Protein AF-A0A163YBY9-F1 (afdb_monomer)

Solvent-accessible surface area (backbone atoms only — not comparable to full-atom values): 14626 Å² total; per-residue (Å²): 132,82,76,79,76,78,78,70,67,79,45,72,19,65,46,87,96,37,45,31,25,31,35,65,39,58,81,32,93,40,42,31,38,38,41,61,44,93,82,64,31,69,89,53,42,66,77,41,69,68,53,33,52,51,52,52,57,53,19,70,60,12,25,26,35,38,45,23,52,75,57,22,68,79,11,35,73,64,98,48,76,84,70,59,52,52,75,48,48,41,47,46,51,51,26,43,28,60,69,69,72,48,93,69,65,50,77,50,49,52,73,80,30,33,57,30,58,49,49,48,54,46,51,52,52,46,52,50,37,36,52,75,50,65,34,42,78,36,89,58,88,77,94,61,88,45,69,48,59,98,40,69,66,40,48,52,51,32,49,53,50,40,44,58,58,42,44,83,75,76,49,68,48,53,35,34,43,56,68,64,72,68,49,75,44,80,62,47,97,95,38,84,27,45,77,46,49,68,33,61,56,49,16,54,49,41,19,72,70,29,51,80,56,30,45,20,28,34,51,62,40,59,59,74,45,63,92,53,94,77,47,70,44,83,68,52,75,40,79,45,92,95,49,90,68,77,44,44,32,30,33,58,56,78,84,74,76,131

Radius of gyration: 22.56 Å; Cα contacts (8 Å, |Δi|>4): 464; chains: 1; bounding box: 54×44×63 Å

Mean predicted aligned error: 12.13 Å

InterPro domains:
  IPR001054 Adenylyl cyclase class-3/4/guanylyl cyclase [PF00211] (115-252)
  IPR001054 Adenylyl cyclase class-3/4/guanylyl cyclase [PS50125] (93-207)
  IPR001054 Adenylyl cyclase class-3/4/guanylyl cyclase [SM00044] (72-236)
  IPR001054 Adenylyl cyclase class-3/4/guanylyl cyclase [cd07302] (103-252)
  IPR029058 Alpha/Beta hydrolase fold [SSF53474] (4-118)
  IPR029787 Nucleotide cyclase [G3DSA:3.30.70.1230] (93-257)
  IPR029787 Nucleotide cyclase [SSF55073] (114-254)
  IPR050697 Adenylyl/Guanylyl Cyclase Class-3/4 [PTHR43081] (116-256)

Secondary structure (DSSP, 8-state):
-PPPPPPPPPEEEEETTEEEEEEEE---SEEEEEE--TTS-TTTGGGSHHHHHHHHHHHTTEEEEEEPPTTSTTSPPPS-GGG-SHHHHHHHHHHHHHHHT-SS-EEEE-GGGHHHHHHHHHHHHHHHHHHHTT-EEE--SSS--EEE-S-HHHHHHHHHHHHHHHGGGT----EEE-----EEE--BTTB--EEESHHHHHHHHHHHTSPTT-EEEEHHHHHHTTTSS--EEEEEEEE-TTS-SEEEEEEEPP----

Sequence (258 aa):
MSQVPPTPRTRYARCGDLDIAYQVLGDGPIDLLVVPGPTIPVDTIDTEPSMYRFHRRLASFSRMIRFDHRGVGLSSRVPSAEMLGPKFWAADAVAVMDAVGCERATVFASGFTATTALLDNHDTLVRHEIQRFGGQEVNTAGDGFVATFNSPSAAIACAADVVGAVRVLGIEVRVGIHAGEVEVRGARKGHHGDVAGMAVHIGARVMALAEPGEVLVSSTVRDIVTGSKHTFAERGDHDLKGVPGRWRLYALVSEHSR

pLDDT: mean 86.94, std 13.18, range [27.95, 98.5]

Organism: NCBI:txid2738409

Foldseek 3Di:
DDDDPDQFDWDWFDLPPKTKIKGKAADAPAAEEEEEDQAAASSCQCVDVVSVVVVNVVRVHHRYMYIHQACGHPIDHDPDPVCDDLVNSLSSSVRSCVVVVHPDHDYDYDDPCLVSVLLNQLVVQLVVLCVVLPWAWADDDDSDTDIDDPDLVSVVVSLLSSLVVSVVSVFFAFFFDEDDDWDFPDDDDVHRGHIDDPRSLVRVQQSVPGDTSWYKYWPRSVVVCPPPPWDWDWPDWDDRVPDDDIITMTITDDPPDD

Structure (mmCIF, N/CA/C/O backbone):
data_AF-A0A163YBY9-F1
#
_entry.id   AF-A0A163YBY9-F1
#
loop_
_atom_site.group_PDB
_atom_site.id
_atom_site.type_symbol
_atom_site.label_atom_id
_atom_site.label_alt_id
_atom_site.label_comp_id
_atom_site.label_asym_id
_atom_site.label_entity_id
_atom_site.label_seq_id
_atom_site.pdbx_PDB_ins_code
_atom_site.Cartn_x
_atom_site.Cartn_y
_atom_site.Cartn_z
_atom_site.occupancy
_atom_site.B_iso_or_equiv
_atom_site.auth_seq_id
_atom_site.auth_comp_id
_atom_site.auth_asym_id
_atom_site.auth_atom_id
_atom_site.pdbx_PDB_model_num
ATOM 1 N N . MET A 1 1 ? 30.093 -22.843 -35.380 1.00 36.44 1 MET A N 1
ATOM 2 C CA . MET A 1 1 ? 30.124 -21.468 -34.833 1.00 36.44 1 MET A CA 1
ATOM 3 C C . MET A 1 1 ? 28.693 -21.099 -34.477 1.00 36.44 1 MET A C 1
ATOM 5 O O . MET A 1 1 ? 27.916 -20.826 -35.381 1.00 36.44 1 MET A O 1
ATOM 9 N N . SER A 1 2 ? 28.305 -21.235 -33.204 1.00 42.91 2 SER A N 1
ATOM 10 C CA . SER A 1 2 ? 26.944 -20.896 -32.764 1.00 42.91 2 SER A CA 1
ATOM 11 C C . SER A 1 2 ? 26.743 -19.396 -32.946 1.00 42.91 2 SER A C 1
ATOM 13 O O . SER A 1 2 ? 27.525 -18.620 -32.400 1.00 42.91 2 SER A O 1
ATOM 15 N N . GLN A 1 3 ? 25.748 -18.994 -33.737 1.00 43.50 3 GLN A N 1
ATOM 16 C CA . GLN A 1 3 ? 25.381 -17.588 -33.870 1.00 43.50 3 GLN A CA 1
ATOM 17 C C . GLN A 1 3 ? 25.047 -17.040 -32.480 1.00 43.50 3 GLN A C 1
ATOM 19 O O . GLN A 1 3 ? 24.270 -17.649 -31.741 1.00 43.50 3 GLN A O 1
ATOM 24 N N . VAL A 1 4 ? 25.676 -15.925 -32.106 1.00 50.28 4 VAL A N 1
ATOM 25 C CA . VAL A 1 4 ? 25.286 -15.168 -30.916 1.00 50.28 4 VAL A CA 1
ATOM 26 C C . VAL A 1 4 ? 23.856 -14.689 -31.179 1.00 50.28 4 VAL A C 1
ATOM 28 O O . VAL A 1 4 ? 23.640 -14.021 -32.194 1.00 50.28 4 VAL A O 1
ATOM 31 N N . PRO A 1 5 ? 22.862 -15.071 -30.358 1.00 56.09 5 PRO A N 1
ATOM 32 C CA . PRO A 1 5 ? 21.501 -14.597 -30.556 1.00 56.09 5 PRO A CA 1
ATOM 33 C C . PRO A 1 5 ? 21.491 -13.065 -30.482 1.00 56.09 5 PRO A C 1
ATOM 35 O O . PRO A 1 5 ? 22.266 -12.492 -29.713 1.00 56.09 5 PRO A O 1
ATOM 38 N N . PRO A 1 6 ? 20.643 -12.389 -31.275 1.00 64.12 6 PRO A N 1
ATOM 39 C CA . PRO A 1 6 ? 20.661 -10.938 -31.358 1.00 64.12 6 PRO A CA 1
ATOM 40 C C . PRO A 1 6 ? 20.448 -10.307 -29.978 1.00 64.12 6 PRO A C 1
ATOM 42 O O . PRO A 1 6 ? 19.609 -10.762 -29.186 1.00 64.12 6 PRO A O 1
ATOM 45 N N . THR A 1 7 ? 21.224 -9.256 -29.701 1.00 70.81 7 THR A N 1
ATOM 46 C CA . THR A 1 7 ? 21.068 -8.417 -28.512 1.00 70.81 7 THR A CA 1
ATOM 47 C C . THR A 1 7 ? 19.618 -7.930 -28.434 1.00 70.81 7 THR A C 1
ATOM 49 O O . THR A 1 7 ? 19.079 -7.485 -29.455 1.00 70.81 7 THR A O 1
ATOM 52 N N . PRO A 1 8 ? 18.955 -8.017 -27.268 1.00 82.56 8 PRO A N 1
ATOM 53 C CA . PRO A 1 8 ? 17.583 -7.551 -27.130 1.00 82.56 8 PRO A CA 1
ATOM 54 C C . PRO A 1 8 ? 17.480 -6.071 -27.503 1.00 82.56 8 PRO A C 1
ATOM 56 O O . PRO A 1 8 ? 18.275 -5.246 -27.057 1.00 82.56 8 PRO A O 1
ATOM 59 N N . ARG A 1 9 ? 16.497 -5.723 -28.335 1.00 90.38 9 ARG A N 1
ATOM 60 C CA . ARG A 1 9 ? 16.282 -4.334 -28.747 1.00 90.38 9 ARG A CA 1
ATOM 61 C C . ARG A 1 9 ? 15.698 -3.533 -27.584 1.00 90.38 9 ARG A C 1
ATOM 63 O O . ARG A 1 9 ? 14.606 -3.859 -27.120 1.00 90.38 9 ARG A O 1
ATOM 70 N N . THR A 1 10 ? 16.378 -2.460 -27.186 1.00 95.12 10 THR A N 1
ATOM 71 C CA . THR A 1 10 ? 15.844 -1.481 -26.228 1.00 95.12 10 THR A CA 1
ATOM 72 C C . THR A 1 10 ? 14.665 -0.720 -26.831 1.00 95.12 10 THR A C 1
ATOM 74 O O . THR A 1 10 ? 14.696 -0.294 -27.990 1.00 95.12 10 THR A O 1
ATOM 77 N N . ARG A 1 11 ? 13.606 -0.583 -26.037 1.00 97.06 11 ARG A N 1
ATOM 78 C CA . ARG A 1 11 ? 12.381 0.172 -26.312 1.00 97.06 11 ARG A CA 1
ATOM 79 C C . ARG A 1 11 ? 12.123 1.132 -25.154 1.00 97.06 11 ARG A C 1
ATOM 81 O O . ARG A 1 11 ? 12.789 1.038 -24.129 1.00 97.06 11 ARG A O 1
ATOM 88 N N . TYR A 1 12 ? 11.162 2.033 -25.325 1.00 97.81 12 TYR A N 1
ATOM 89 C CA . TYR A 1 12 ? 10.850 3.060 -24.337 1.00 97.81 12 TYR A CA 1
ATOM 90 C C . TYR A 1 12 ? 9.360 3.069 -24.015 1.00 97.81 12 TYR A C 1
ATOM 92 O O . TYR A 1 12 ? 8.528 2.978 -24.920 1.00 97.81 12 TYR A O 1
ATOM 100 N N . ALA A 1 13 ? 9.043 3.125 -22.726 1.00 97.62 13 ALA A N 1
ATOM 101 C CA . ALA A 1 13 ? 7.700 3.294 -22.191 1.00 97.62 13 ALA A CA 1
ATOM 102 C C . ALA A 1 13 ? 7.578 4.692 -21.588 1.00 97.62 13 ALA A C 1
ATOM 104 O O . ALA A 1 13 ? 8.520 5.179 -20.967 1.00 97.62 13 ALA A O 1
ATOM 105 N N . ARG A 1 14 ? 6.427 5.342 -21.756 1.00 97.62 14 ARG A N 1
ATOM 106 C CA . ARG A 1 14 ? 6.233 6.708 -21.271 1.00 97.62 14 ARG A CA 1
ATOM 107 C C . ARG A 1 14 ? 5.625 6.693 -19.870 1.00 97.62 14 ARG A C 1
ATOM 109 O O . ARG A 1 14 ? 4.516 6.200 -19.694 1.00 97.62 14 ARG A O 1
ATOM 116 N N . CYS A 1 15 ? 6.325 7.265 -18.894 1.00 94.44 15 CYS A N 1
ATOM 117 C CA . CYS A 1 15 ? 5.842 7.463 -17.528 1.00 94.44 15 CYS A CA 1
ATOM 118 C C . CYS A 1 15 ? 5.771 8.971 -17.237 1.00 94.44 15 CYS A C 1
ATOM 120 O O . CYS A 1 15 ? 6.760 9.605 -16.859 1.00 94.44 15 CYS A O 1
ATOM 122 N N . GLY A 1 16 ? 4.604 9.576 -17.484 1.00 90.94 16 GLY A N 1
ATOM 123 C CA . GLY A 1 16 ? 4.454 11.035 -17.501 1.00 90.94 16 GLY A CA 1
ATOM 124 C C . GLY A 1 16 ? 5.243 11.664 -18.656 1.00 90.94 16 GLY A C 1
ATOM 125 O O . GLY A 1 16 ? 4.978 11.375 -19.825 1.00 90.94 16 GLY A O 1
ATOM 126 N N . ASP A 1 17 ? 6.223 12.505 -18.325 1.00 91.94 17 ASP A N 1
ATOM 127 C CA . ASP A 1 17 ? 7.135 13.137 -19.291 1.00 91.94 17 ASP A CA 1
ATOM 128 C C . ASP A 1 17 ? 8.489 12.421 -19.415 1.00 91.94 17 ASP A C 1
ATOM 130 O O . ASP A 1 17 ? 9.383 12.907 -20.104 1.00 91.94 17 ASP A O 1
ATOM 134 N N . LEU A 1 18 ? 8.653 11.275 -18.747 1.00 95.75 18 LEU A N 1
ATOM 135 C CA . LEU A 1 18 ? 9.882 10.488 -18.770 1.00 95.75 18 LEU A CA 1
ATOM 136 C C . LEU A 1 18 ? 9.740 9.277 -19.693 1.00 95.75 18 LEU A C 1
ATOM 138 O O . LEU A 1 18 ? 8.722 8.583 -19.677 1.00 95.75 18 LEU A O 1
ATOM 142 N N . ASP A 1 19 ? 10.806 8.989 -20.431 1.00 97.62 19 ASP A N 1
ATOM 143 C CA . ASP A 1 19 ? 10.981 7.746 -21.179 1.00 97.62 19 ASP A CA 1
ATOM 144 C C . ASP A 1 19 ? 11.748 6.720 -20.336 1.00 97.62 19 ASP A C 1
ATOM 146 O O . ASP A 1 19 ? 12.871 6.982 -19.895 1.00 97.62 19 ASP A O 1
ATOM 150 N N . ILE A 1 20 ? 11.145 5.550 -20.133 1.00 96.62 20 ILE A N 1
ATOM 151 C CA . ILE A 1 20 ? 11.676 4.420 -19.367 1.00 96.62 20 ILE A CA 1
ATOM 152 C C . ILE A 1 20 ? 12.158 3.342 -20.335 1.00 96.62 20 ILE A C 1
ATOM 154 O O . ILE A 1 20 ? 11.364 2.768 -21.083 1.00 96.62 20 ILE A O 1
ATOM 158 N N . ALA A 1 21 ? 13.463 3.077 -20.341 1.00 96.44 21 ALA A N 1
ATOM 159 C CA . ALA A 1 21 ? 14.088 2.091 -21.208 1.00 96.44 21 ALA A CA 1
ATOM 160 C C . ALA A 1 21 ? 13.780 0.668 -20.732 1.00 96.44 21 ALA A C 1
ATOM 162 O O . ALA A 1 21 ? 13.984 0.332 -19.568 1.00 96.44 21 ALA A O 1
ATOM 163 N N . TYR A 1 22 ? 13.334 -0.193 -21.643 1.00 95.75 22 TYR A N 1
ATOM 164 C CA . TYR A 1 22 ? 13.036 -1.590 -21.349 1.00 95.75 22 TYR A CA 1
ATOM 165 C C . TYR A 1 22 ? 13.409 -2.523 -22.501 1.00 95.75 22 TYR A C 1
ATOM 167 O O . TYR A 1 22 ? 13.582 -2.116 -23.652 1.00 95.75 22 TYR A O 1
ATOM 175 N N . GLN A 1 23 ? 13.528 -3.808 -22.187 1.00 95.62 23 GLN A N 1
ATOM 176 C CA . GLN A 1 23 ? 13.775 -4.886 -23.134 1.00 95.62 23 GLN A CA 1
ATOM 177 C C . GLN A 1 23 ? 12.883 -6.084 -22.807 1.00 95.62 23 GLN A C 1
ATOM 179 O O . GLN A 1 23 ? 12.618 -6.376 -21.642 1.00 95.62 23 GLN A O 1
ATOM 184 N N . VAL A 1 24 ? 12.453 -6.795 -23.851 1.00 95.75 24 VAL A N 1
ATOM 185 C CA . VAL A 1 24 ? 11.647 -8.017 -23.740 1.00 95.75 24 VAL A CA 1
ATOM 186 C C . VAL A 1 24 ? 12.422 -9.179 -24.349 1.00 95.75 24 VAL A C 1
ATOM 188 O O . VAL A 1 24 ? 12.970 -9.053 -25.448 1.00 95.75 24 VAL A O 1
ATOM 191 N N . LEU A 1 25 ? 12.501 -10.291 -23.623 1.00 94.75 25 LEU A N 1
ATOM 192 C CA . LEU A 1 25 ? 13.191 -11.510 -24.024 1.00 94.75 25 LEU A CA 1
ATOM 193 C C . LEU A 1 25 ? 12.266 -12.715 -23.830 1.00 94.75 25 LEU A C 1
ATOM 195 O O . LEU A 1 25 ? 11.644 -12.850 -22.784 1.00 94.75 25 LEU A O 1
ATOM 199 N N . GLY A 1 26 ? 12.257 -13.626 -24.801 1.00 93.75 26 GLY A N 1
ATOM 200 C CA . GLY A 1 26 ? 11.396 -14.809 -24.760 1.00 93.75 26 GLY A CA 1
ATOM 201 C C . GLY A 1 26 ? 9.940 -14.504 -25.118 1.00 93.75 26 GLY A C 1
ATOM 202 O O . GLY A 1 26 ? 9.529 -13.350 -25.245 1.00 93.75 26 GLY A O 1
ATOM 203 N N . ASP A 1 27 ? 9.181 -15.570 -25.321 1.00 94.69 27 ASP A N 1
ATOM 204 C CA . ASP A 1 27 ? 7.782 -15.588 -25.758 1.00 94.69 27 ASP A CA 1
ATOM 205 C C . ASP A 1 27 ? 6.956 -16.621 -24.968 1.00 94.69 27 ASP A C 1
ATOM 207 O O . ASP A 1 27 ? 5.878 -17.037 -25.392 1.00 94.69 27 ASP A O 1
ATOM 211 N N . GLY A 1 28 ? 7.471 -17.040 -23.805 1.00 93.00 28 GLY A N 1
ATOM 212 C CA . GLY A 1 28 ? 6.807 -17.998 -22.930 1.00 93.00 28 GLY A CA 1
ATOM 213 C C . GLY A 1 28 ? 5.493 -17.467 -22.336 1.00 93.00 28 GLY A C 1
ATOM 214 O O . GLY A 1 28 ? 5.252 -16.261 -22.320 1.00 93.00 28 GLY A O 1
ATOM 215 N N . PRO A 1 29 ? 4.648 -18.355 -21.783 1.00 93.69 29 PRO A N 1
ATOM 216 C CA . PRO A 1 29 ? 3.282 -18.023 -21.365 1.00 93.69 29 PRO A CA 1
ATOM 217 C C . PRO A 1 29 ? 3.192 -17.198 -20.071 1.00 93.69 29 PRO A C 1
ATOM 219 O O . PRO A 1 29 ? 2.105 -16.776 -19.692 1.00 93.69 29 PRO A O 1
ATOM 222 N N . ILE A 1 30 ? 4.309 -17.018 -19.362 1.00 93.25 30 ILE A N 1
ATOM 223 C CA . ILE A 1 30 ? 4.378 -16.276 -18.101 1.00 93.25 30 ILE A CA 1
ATOM 224 C C . ILE A 1 30 ? 5.031 -14.928 -18.375 1.00 93.25 30 ILE A C 1
ATOM 226 O O . ILE A 1 30 ? 6.171 -14.895 -18.834 1.00 93.25 30 ILE A O 1
ATOM 230 N N . ASP A 1 31 ? 4.362 -13.837 -18.019 1.00 97.31 31 ASP A N 1
ATOM 231 C CA . ASP A 1 31 ? 5.001 -12.526 -17.942 1.00 97.31 31 ASP A CA 1
ATOM 232 C C . ASP A 1 31 ? 5.874 -12.450 -16.690 1.00 97.31 31 ASP A C 1
ATOM 234 O O . ASP A 1 31 ? 5.380 -12.557 -15.565 1.00 97.31 31 ASP A O 1
ATOM 238 N N . LEU A 1 32 ? 7.185 -12.301 -16.884 1.00 95.19 32 LEU A N 1
ATOM 239 C CA . LEU A 1 32 ? 8.161 -12.201 -15.801 1.00 95.19 32 LEU A CA 1
ATOM 240 C C . LEU A 1 32 ? 8.800 -10.815 -15.814 1.00 95.19 32 LEU A C 1
ATOM 242 O O . LEU A 1 32 ? 9.700 -10.553 -16.613 1.00 95.19 32 LEU A O 1
ATOM 246 N N . LEU A 1 33 ? 8.362 -9.940 -14.913 1.00 93.25 33 LEU A N 1
ATOM 247 C CA . LEU A 1 33 ? 8.955 -8.622 -14.733 1.00 93.25 33 LEU A CA 1
ATOM 248 C C . LEU A 1 33 ? 10.199 -8.741 -13.848 1.00 93.25 33 LEU A C 1
ATOM 250 O O . LEU A 1 33 ? 10.109 -8.951 -12.640 1.00 93.25 33 LEU A O 1
ATOM 254 N N . VAL A 1 34 ? 11.368 -8.611 -14.462 1.00 89.94 34 VAL A N 1
ATOM 255 C CA . VAL A 1 34 ? 12.652 -8.524 -13.775 1.00 89.94 34 VAL A CA 1
ATOM 256 C C . VAL A 1 34 ? 12.898 -7.064 -13.428 1.00 89.94 34 VAL A C 1
ATOM 258 O O . VAL A 1 34 ? 13.036 -6.231 -14.323 1.00 89.94 34 VAL A O 1
ATOM 261 N N . VAL A 1 35 ? 12.970 -6.770 -12.132 1.00 80.38 35 VAL A N 1
ATOM 262 C CA . VAL A 1 35 ? 13.267 -5.431 -11.606 1.00 80.38 35 VAL A CA 1
ATOM 263 C C . VAL A 1 35 ? 14.737 -5.414 -11.170 1.00 80.38 35 VAL A C 1
ATOM 265 O O . VAL A 1 35 ? 15.038 -5.754 -10.017 1.00 80.38 35 VAL A O 1
ATOM 268 N N . PRO A 1 36 ? 15.689 -5.125 -12.080 1.00 66.62 36 PRO A N 1
ATOM 269 C CA . PRO A 1 36 ? 17.104 -5.133 -11.740 1.00 66.62 36 PRO A CA 1
ATOM 270 C C . PRO A 1 36 ? 17.426 -3.995 -10.768 1.00 66.62 36 PRO A C 1
ATOM 272 O O . PRO A 1 36 ? 16.827 -2.925 -10.825 1.00 66.62 36 PRO A O 1
ATOM 275 N N . GLY A 1 37 ? 18.401 -4.216 -9.883 1.00 63.50 37 GLY A N 1
ATOM 276 C CA . GLY A 1 37 ? 18.927 -3.158 -9.018 1.00 63.50 37 GLY A CA 1
ATOM 277 C C . GLY A 1 37 ? 19.395 -1.923 -9.813 1.00 63.50 37 GLY A C 1
ATOM 278 O O . GLY A 1 37 ? 19.738 -2.052 -10.988 1.00 63.50 37 GLY A O 1
ATOM 279 N N . PRO A 1 38 ? 19.483 -0.735 -9.182 1.00 58.50 38 PRO A N 1
ATOM 280 C CA . PRO A 1 38 ? 19.685 0.559 -9.855 1.00 58.50 38 PRO A CA 1
ATOM 281 C C . PRO A 1 38 ? 21.077 0.758 -10.487 1.00 58.50 38 PRO A C 1
ATOM 283 O O . PRO A 1 38 ? 21.461 1.880 -10.802 1.00 58.50 38 PRO A O 1
ATOM 286 N N . THR A 1 39 ? 21.872 -0.299 -10.635 1.00 66.88 39 THR A N 1
ATOM 287 C CA . THR A 1 39 ? 23.299 -0.208 -10.954 1.00 66.88 39 THR A CA 1
ATOM 288 C C . THR A 1 39 ? 23.692 -0.846 -12.279 1.00 66.88 39 THR A C 1
ATOM 290 O O . THR A 1 39 ? 24.795 -0.572 -12.745 1.00 66.88 39 THR A O 1
ATOM 293 N N . ILE A 1 40 ? 22.835 -1.665 -12.903 1.00 77.69 40 ILE A N 1
ATOM 294 C CA . ILE A 1 40 ? 23.180 -2.369 -14.148 1.00 77.69 40 ILE A CA 1
ATOM 295 C C . ILE A 1 40 ? 22.171 -2.015 -15.251 1.00 77.69 40 ILE A C 1
ATOM 297 O O . ILE A 1 40 ? 21.091 -2.608 -15.284 1.00 77.69 40 ILE A O 1
ATOM 301 N N . PRO A 1 41 ? 22.523 -1.081 -16.156 1.00 87.56 41 PRO A N 1
ATOM 302 C CA . PRO A 1 41 ? 21.694 -0.709 -17.298 1.00 87.56 41 PRO A CA 1
ATOM 303 C C . PRO A 1 41 ? 21.333 -1.899 -18.191 1.00 87.56 41 PRO A C 1
ATOM 305 O O . PRO A 1 41 ? 22.190 -2.747 -18.471 1.00 87.56 41 PRO A O 1
ATOM 308 N N . VAL A 1 42 ? 20.093 -1.956 -18.682 1.00 88.69 42 VAL A N 1
ATOM 309 C CA . VAL A 1 42 ? 19.568 -3.098 -19.455 1.00 88.69 42 VAL A CA 1
ATOM 310 C C . VAL A 1 42 ? 20.372 -3.435 -20.711 1.00 88.69 42 VAL A C 1
ATOM 312 O O . VAL A 1 42 ? 20.418 -4.601 -21.107 1.00 88.69 42 VAL A O 1
ATOM 315 N N . ASP A 1 43 ? 21.024 -2.453 -21.329 1.00 88.50 43 ASP A N 1
ATOM 316 C CA . ASP A 1 43 ? 21.882 -2.622 -22.506 1.00 88.50 43 ASP A CA 1
ATOM 317 C C . ASP A 1 43 ? 23.247 -3.244 -22.181 1.00 88.50 43 ASP A C 1
ATOM 319 O O . ASP A 1 43 ? 23.868 -3.854 -23.052 1.00 88.50 43 ASP A O 1
ATOM 323 N N . THR A 1 44 ? 23.687 -3.163 -20.924 1.00 88.38 44 THR A N 1
ATOM 324 C CA . THR A 1 44 ? 24.977 -3.704 -20.470 1.00 88.38 44 THR A CA 1
ATOM 325 C C . THR A 1 44 ? 24.874 -5.091 -19.837 1.00 88.38 44 THR A C 1
ATOM 327 O O . THR A 1 44 ? 25.878 -5.797 -19.784 1.00 88.38 44 THR A O 1
ATOM 330 N N . ILE A 1 45 ? 23.686 -5.534 -19.402 1.00 86.19 45 ILE A N 1
ATOM 331 C CA . ILE A 1 45 ? 23.503 -6.808 -18.674 1.00 86.19 45 ILE A CA 1
ATOM 332 C C . ILE A 1 45 ? 24.073 -8.012 -19.438 1.00 86.19 45 ILE A C 1
ATOM 334 O O . ILE A 1 45 ? 24.637 -8.924 -18.836 1.00 86.19 45 ILE A O 1
ATOM 338 N N . ASP A 1 46 ? 23.949 -8.017 -20.764 1.00 88.12 46 ASP A N 1
ATOM 339 C CA . ASP A 1 46 ? 24.396 -9.137 -21.596 1.00 88.12 46 ASP A CA 1
ATOM 340 C C . ASP A 1 46 ? 25.933 -9.179 -21.762 1.00 88.12 46 ASP A C 1
ATOM 342 O O . ASP A 1 46 ? 26.463 -10.166 -22.272 1.00 88.12 46 ASP A O 1
ATOM 346 N N . THR A 1 47 ? 26.657 -8.144 -21.309 1.00 86.44 47 THR A N 1
ATOM 347 C CA . THR A 1 47 ? 28.131 -8.112 -21.314 1.00 86.44 47 THR A CA 1
ATOM 348 C C . THR A 1 47 ? 28.748 -8.934 -20.181 1.00 86.44 47 THR A C 1
ATOM 350 O O . THR A 1 47 ? 29.886 -9.380 -20.311 1.00 86.44 47 THR A O 1
ATOM 353 N N . GLU A 1 48 ? 27.991 -9.195 -19.110 1.00 86.50 48 GLU A N 1
ATOM 354 C CA . GLU A 1 48 ? 28.399 -10.059 -18.002 1.00 86.50 48 GLU A CA 1
ATOM 355 C C . GLU A 1 48 ? 27.907 -11.500 -18.257 1.00 86.50 48 GLU A C 1
ATOM 357 O O . GLU A 1 48 ? 26.699 -11.765 -18.207 1.00 86.50 48 GLU A O 1
ATOM 362 N N . PRO A 1 49 ? 28.802 -12.475 -18.528 1.00 86.81 49 PRO A N 1
ATOM 363 C CA . PRO A 1 49 ? 28.404 -13.811 -18.976 1.00 86.81 49 PRO A CA 1
ATOM 364 C C . PRO A 1 49 ? 27.502 -14.578 -18.002 1.00 86.81 49 PRO A C 1
ATOM 366 O O . PRO A 1 49 ? 26.724 -15.436 -18.434 1.00 86.81 49 PRO A O 1
ATOM 369 N N . SER A 1 50 ? 27.626 -14.335 -16.694 1.00 83.81 50 SER A N 1
ATOM 370 C CA . SER A 1 50 ? 26.756 -14.955 -15.688 1.00 83.81 50 SER A CA 1
ATOM 371 C C . SER A 1 50 ? 25.318 -14.433 -15.785 1.00 83.81 50 SER A C 1
ATOM 373 O O . SER A 1 50 ? 24.380 -15.230 -15.865 1.00 83.81 50 SER A O 1
ATOM 375 N N . MET A 1 51 ? 25.150 -13.115 -15.897 1.00 85.69 51 MET A N 1
ATOM 376 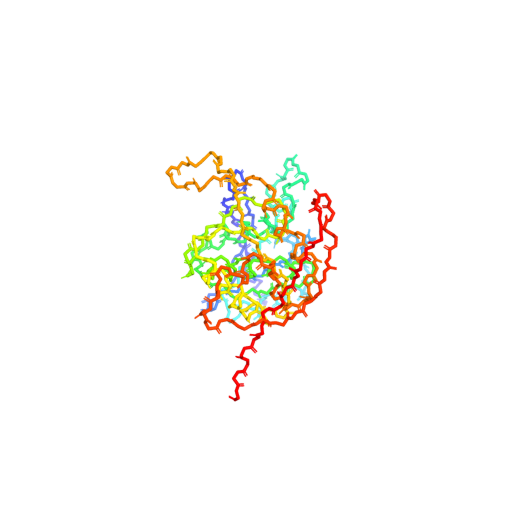C CA . MET A 1 51 ? 23.854 -12.451 -16.041 1.00 85.69 51 MET A CA 1
ATOM 377 C C . MET A 1 51 ? 23.188 -12.769 -17.379 1.00 85.69 51 MET A C 1
ATOM 379 O O . MET A 1 51 ? 22.003 -13.106 -17.409 1.00 85.69 51 MET A O 1
ATOM 383 N N . TYR A 1 52 ? 23.957 -12.769 -18.473 1.00 87.88 52 TYR A N 1
ATOM 384 C CA . TYR A 1 52 ? 23.478 -13.207 -19.785 1.00 87.88 52 TYR A CA 1
ATOM 385 C C . TYR A 1 52 ? 22.864 -14.614 -19.716 1.00 87.88 52 TYR A C 1
ATOM 387 O O . TYR A 1 52 ? 21.726 -14.832 -20.138 1.00 87.88 52 TYR A O 1
ATOM 395 N N . ARG A 1 53 ? 23.595 -15.583 -19.143 1.00 88.00 53 ARG A N 1
ATOM 396 C CA . ARG A 1 53 ? 23.119 -16.970 -19.013 1.00 88.00 53 ARG A CA 1
ATOM 397 C C . ARG A 1 53 ? 21.886 -17.070 -18.122 1.00 88.00 53 ARG A C 1
ATOM 399 O O . ARG A 1 53 ? 20.942 -17.776 -18.477 1.00 88.00 53 ARG A O 1
ATOM 406 N N . PHE A 1 54 ? 21.887 -16.362 -16.997 1.00 89.62 54 PHE A N 1
ATOM 407 C CA . PHE A 1 54 ? 20.782 -16.364 -16.046 1.00 89.62 54 PHE A CA 1
ATOM 408 C C . PHE A 1 54 ? 19.486 -15.828 -16.675 1.00 89.62 54 PHE A C 1
ATOM 410 O O . PHE A 1 54 ? 18.473 -16.528 -16.690 1.00 89.62 54 PHE A O 1
ATOM 417 N N . HIS A 1 55 ? 19.527 -14.650 -17.301 1.00 90.94 55 HIS A N 1
ATOM 418 C CA . HIS A 1 55 ? 18.359 -14.058 -17.959 1.00 90.94 55 HIS A CA 1
ATOM 419 C C . HIS A 1 55 ? 17.879 -14.862 -19.169 1.00 90.94 55 HIS A C 1
ATOM 421 O O . HIS A 1 55 ? 16.674 -14.995 -19.375 1.00 90.94 55 HIS A O 1
ATOM 427 N N . ARG A 1 56 ? 18.784 -15.476 -19.943 1.00 90.94 56 ARG A N 1
ATOM 428 C CA . ARG A 1 56 ? 18.381 -16.391 -21.026 1.00 90.94 56 ARG A CA 1
ATOM 429 C C . ARG A 1 56 ? 17.692 -17.642 -20.498 1.00 90.94 56 ARG A C 1
ATOM 431 O O . ARG A 1 56 ? 16.779 -18.143 -21.148 1.00 90.94 56 ARG A O 1
ATOM 438 N N . ARG A 1 57 ? 18.085 -18.134 -19.320 1.00 93.31 57 ARG A N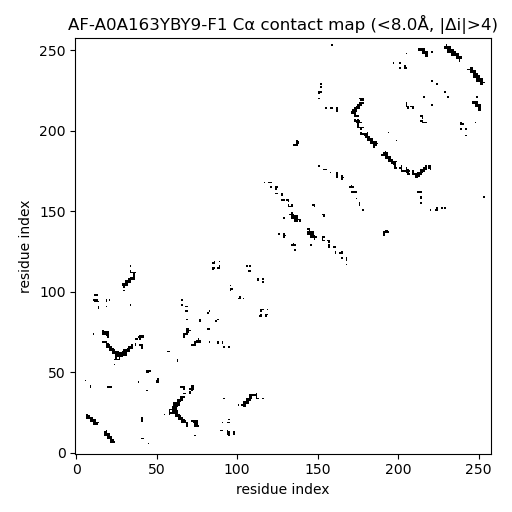 1
ATOM 439 C CA . ARG A 1 57 ? 17.399 -19.260 -18.684 1.00 93.31 57 ARG A CA 1
ATOM 440 C C . ARG A 1 57 ? 16.002 -18.870 -18.212 1.00 93.31 57 ARG A C 1
ATOM 442 O O . ARG A 1 57 ? 15.083 -19.645 -18.452 1.00 93.31 57 ARG A O 1
ATOM 449 N N . LEU A 1 58 ? 15.828 -17.688 -17.622 1.00 93.06 58 LEU A N 1
ATOM 450 C CA . LEU A 1 58 ? 14.506 -17.165 -17.262 1.00 93.06 58 LEU A CA 1
ATOM 451 C C . LEU A 1 58 ? 13.612 -17.002 -18.501 1.00 93.06 58 LEU A C 1
ATOM 453 O O . LEU A 1 58 ? 12.539 -17.592 -18.565 1.00 93.06 58 LEU A O 1
ATOM 457 N N . ALA A 1 59 ? 14.108 -16.318 -19.535 1.00 94.69 59 ALA A N 1
ATOM 458 C CA . ALA A 1 59 ? 13.392 -16.109 -20.794 1.00 94.69 59 ALA A CA 1
ATOM 459 C C . ALA A 1 59 ? 13.107 -17.405 -21.584 1.00 94.69 59 ALA A C 1
ATOM 461 O O . ALA A 1 59 ? 12.319 -17.387 -22.522 1.00 94.69 59 ALA A O 1
ATOM 462 N N . SER A 1 60 ? 13.733 -18.539 -21.238 1.00 95.56 60 SER A N 1
ATOM 463 C CA . SER A 1 60 ? 13.466 -19.823 -21.911 1.00 95.56 60 SER A CA 1
ATOM 464 C C . SER A 1 60 ? 12.088 -20.416 -21.594 1.00 95.56 60 SER A C 1
ATOM 466 O O . SER A 1 60 ? 11.662 -21.338 -22.283 1.00 95.56 60 SER A O 1
ATOM 468 N N . PHE A 1 61 ? 11.401 -19.914 -20.563 1.00 94.94 61 PHE A N 1
ATOM 469 C CA . PHE A 1 61 ? 10.061 -20.368 -20.170 1.00 94.94 61 PHE A CA 1
ATOM 470 C C . PHE A 1 61 ? 9.081 -19.216 -19.879 1.00 94.94 61 PHE A C 1
ATOM 472 O O . PHE A 1 61 ? 7.936 -19.467 -19.505 1.00 94.94 61 PHE A O 1
ATOM 479 N N . SER A 1 62 ? 9.505 -17.963 -20.050 1.00 97.12 62 SER A N 1
ATOM 480 C CA . SER A 1 62 ? 8.707 -16.763 -19.784 1.00 97.12 62 SER A CA 1
ATOM 481 C C . SER A 1 62 ? 8.887 -15.716 -20.886 1.00 97.12 62 SER A C 1
ATOM 483 O O . SER A 1 62 ? 9.881 -15.726 -21.615 1.00 97.12 62 SER A O 1
ATOM 485 N N . ARG A 1 63 ? 7.931 -14.793 -20.999 1.00 96.88 63 ARG A N 1
ATOM 486 C CA . ARG A 1 63 ? 8.127 -13.491 -21.636 1.00 96.88 63 ARG A CA 1
ATOM 487 C C . ARG A 1 63 ? 8.737 -12.572 -20.577 1.00 96.88 63 ARG A C 1
ATOM 489 O O . ARG A 1 63 ? 8.044 -11.966 -19.763 1.00 96.88 63 ARG A O 1
ATOM 496 N N . MET A 1 64 ? 10.065 -12.543 -20.530 1.00 95.12 64 MET A N 1
ATOM 497 C CA . MET A 1 64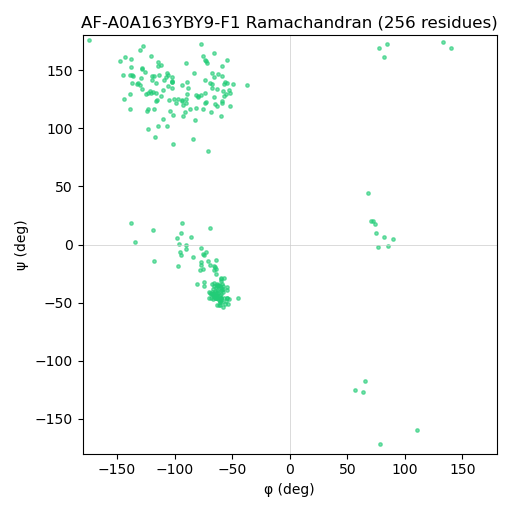 ? 10.828 -11.778 -19.550 1.00 95.12 64 MET A CA 1
ATOM 498 C C . MET A 1 64 ? 10.893 -10.304 -19.958 1.00 95.12 64 MET A C 1
ATOM 500 O O . MET A 1 64 ? 11.336 -9.977 -21.059 1.00 95.12 64 MET A O 1
ATOM 504 N N . ILE A 1 65 ? 10.510 -9.412 -19.053 1.00 95.56 65 ILE A N 1
ATOM 505 C CA . ILE A 1 65 ? 10.503 -7.960 -19.234 1.00 95.56 65 ILE A CA 1
ATOM 506 C C . ILE A 1 65 ? 11.504 -7.374 -18.237 1.00 95.56 65 ILE A C 1
ATOM 508 O O . ILE A 1 65 ? 11.383 -7.617 -17.042 1.00 95.56 65 ILE A O 1
ATOM 512 N N . ARG A 1 66 ? 12.502 -6.620 -18.703 1.00 93.00 66 ARG A N 1
ATOM 513 C CA . ARG A 1 66 ? 13.465 -5.902 -17.845 1.00 93.00 66 ARG A CA 1
ATOM 514 C C . ARG A 1 66 ? 13.504 -4.430 -18.215 1.00 93.00 66 ARG A C 1
A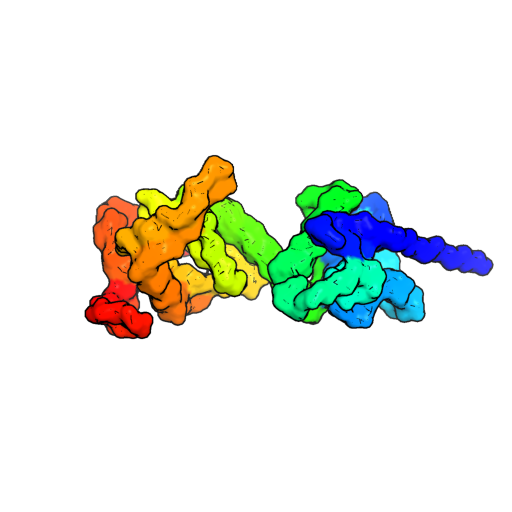TOM 516 O O . ARG A 1 66 ? 13.344 -4.108 -19.391 1.00 93.00 66 ARG A O 1
ATOM 523 N N . PHE A 1 67 ? 13.756 -3.553 -17.255 1.00 93.31 67 PHE A N 1
ATOM 524 C CA . PHE A 1 67 ? 13.783 -2.112 -17.490 1.00 93.31 67 PHE A CA 1
ATOM 525 C C . PHE A 1 67 ? 14.792 -1.397 -16.594 1.00 93.31 67 PHE A C 1
ATOM 527 O O . PHE A 1 67 ? 15.176 -1.915 -15.546 1.00 93.31 67 PHE A O 1
ATOM 534 N N . ASP A 1 68 ? 15.208 -0.212 -17.029 1.00 91.62 68 ASP A N 1
ATOM 535 C CA . ASP A 1 68 ? 15.986 0.725 -16.229 1.00 91.62 68 ASP A CA 1
ATOM 536 C C . ASP A 1 68 ? 15.028 1.631 -15.454 1.00 91.62 68 ASP A C 1
ATOM 538 O O . ASP A 1 68 ? 14.150 2.260 -16.046 1.00 91.62 68 ASP A O 1
ATOM 542 N N . HIS A 1 69 ? 15.212 1.771 -14.143 1.00 87.81 69 HIS A N 1
ATOM 543 C CA . HIS A 1 69 ? 14.493 2.797 -13.384 1.00 87.81 69 HIS A CA 1
ATOM 544 C C . HIS A 1 69 ? 14.786 4.202 -13.930 1.00 87.81 69 HIS A C 1
ATOM 546 O O . HIS A 1 69 ? 15.860 4.461 -14.478 1.00 87.81 69 HIS A O 1
ATOM 552 N N . ARG A 1 70 ? 13.857 5.146 -13.741 1.00 90.94 70 ARG A N 1
ATOM 553 C CA . ARG A 1 70 ? 14.122 6.564 -14.027 1.00 90.94 70 ARG A CA 1
ATOM 554 C C . ARG A 1 70 ? 15.440 7.027 -13.389 1.00 90.94 70 ARG A C 1
ATOM 556 O O . ARG A 1 70 ? 15.752 6.688 -12.247 1.00 90.94 70 ARG A O 1
ATOM 563 N N . GLY A 1 71 ? 16.215 7.814 -14.129 1.00 89.44 71 GLY A N 1
ATOM 564 C CA . GLY A 1 71 ? 17.539 8.274 -13.706 1.00 89.44 71 GLY A CA 1
ATOM 565 C C . GLY A 1 71 ? 18.664 7.238 -13.813 1.00 89.44 71 GLY A C 1
ATOM 566 O O . GLY A 1 71 ? 19.806 7.593 -13.527 1.00 89.44 71 GLY A O 1
ATOM 567 N N . VAL A 1 72 ? 18.379 6.003 -14.238 1.00 87.00 72 VAL A N 1
ATOM 568 C CA . VAL A 1 72 ? 19.363 4.924 -14.412 1.00 87.00 72 VAL A CA 1
ATOM 569 C C . VAL A 1 72 ? 19.494 4.560 -15.891 1.00 87.00 72 VAL A C 1
ATOM 571 O O . VAL A 1 72 ? 18.519 4.589 -16.637 1.00 87.00 72 VAL A O 1
ATOM 574 N N . GLY A 1 73 ? 20.708 4.190 -16.305 1.00 89.81 73 GLY A N 1
ATOM 575 C CA . GLY A 1 73 ? 20.964 3.589 -17.613 1.00 89.81 73 GLY A CA 1
ATOM 576 C C . GLY A 1 73 ? 20.485 4.440 -18.784 1.00 89.81 73 GLY A C 1
ATOM 577 O O . GLY A 1 73 ? 20.883 5.599 -18.924 1.00 89.81 73 GLY A O 1
ATOM 578 N N . LEU A 1 74 ? 19.656 3.839 -19.634 1.00 93.31 74 LEU A N 1
ATOM 579 C CA . LEU A 1 74 ? 19.093 4.471 -20.824 1.00 93.31 74 LEU A CA 1
ATOM 580 C C . LEU A 1 74 ? 17.759 5.181 -20.558 1.00 93.31 74 LEU A C 1
ATOM 582 O O . LEU A 1 74 ? 17.231 5.811 -21.476 1.00 93.31 74 LEU A O 1
ATOM 586 N N . SER A 1 75 ? 17.209 5.098 -19.344 1.00 95.00 75 SER A N 1
ATOM 587 C CA . SER A 1 75 ? 16.010 5.845 -18.959 1.00 95.00 75 SER A CA 1
ATOM 588 C C . SER A 1 75 ? 16.298 7.336 -18.787 1.00 95.00 75 SER A C 1
ATOM 590 O O . SER A 1 75 ? 17.419 7.775 -18.517 1.00 95.00 75 SER A O 1
ATOM 592 N N . SER A 1 76 ? 15.245 8.137 -18.925 1.00 95.62 76 SER A N 1
ATOM 593 C CA . SER A 1 76 ? 15.306 9.589 -18.781 1.00 95.62 76 SER A CA 1
ATOM 594 C C . SER A 1 76 ? 15.903 9.996 -17.434 1.00 95.62 76 SER A C 1
ATOM 596 O O . SER A 1 76 ? 15.582 9.423 -16.389 1.00 95.62 76 SER A O 1
ATOM 598 N N . ARG A 1 77 ? 16.754 11.029 -17.449 1.00 92.75 77 ARG A N 1
ATOM 599 C CA . ARG A 1 77 ? 17.267 11.649 -16.221 1.00 92.75 77 ARG A CA 1
ATOM 600 C C . ARG A 1 77 ? 16.127 12.312 -15.458 1.00 92.75 77 ARG A C 1
ATOM 602 O O . ARG A 1 77 ? 15.231 12.897 -16.060 1.00 92.75 77 ARG A O 1
ATOM 609 N N . VAL A 1 78 ? 16.194 12.259 -14.132 1.00 90.50 78 VAL A N 1
ATOM 610 C CA . VAL A 1 78 ? 15.225 12.945 -13.274 1.00 90.50 78 VAL A CA 1
ATOM 611 C C . VAL A 1 78 ? 15.689 14.375 -12.969 1.00 90.50 78 VAL A C 1
ATOM 613 O O . VAL A 1 78 ? 16.880 14.587 -12.733 1.00 90.50 78 VAL A O 1
ATOM 616 N N . PRO A 1 79 ? 14.779 15.363 -12.951 1.00 85.06 79 PRO A N 1
ATOM 617 C CA . PRO A 1 79 ? 15.114 16.750 -12.628 1.00 85.06 79 PRO A CA 1
ATOM 618 C C . PRO A 1 79 ? 15.312 16.991 -11.121 1.00 85.06 79 PRO A C 1
ATOM 620 O O . PRO A 1 79 ? 15.902 17.999 -10.743 1.00 85.06 79 PRO A O 1
ATOM 623 N N . SER A 1 80 ? 14.833 16.085 -10.259 1.00 88.25 80 SER A N 1
ATOM 624 C CA . SER A 1 80 ? 14.955 16.171 -8.799 1.00 88.25 80 SER A CA 1
ATOM 625 C C . SER A 1 80 ? 15.135 14.786 -8.175 1.00 88.25 80 SER A C 1
ATOM 627 O O . SER A 1 80 ? 14.544 13.808 -8.637 1.00 88.25 80 SER A O 1
ATOM 629 N N . ALA A 1 81 ? 15.908 14.716 -7.087 1.00 81.25 81 ALA A N 1
ATOM 630 C CA . ALA A 1 81 ? 16.059 13.508 -6.277 1.00 81.25 81 ALA A CA 1
ATOM 631 C C . ALA A 1 81 ? 14.752 13.098 -5.573 1.00 81.25 81 ALA A C 1
ATOM 633 O O . ALA A 1 81 ? 14.578 11.927 -5.258 1.00 81.25 81 ALA A O 1
ATOM 634 N N . GLU A 1 82 ? 13.808 14.025 -5.385 1.00 83.12 82 GLU A N 1
ATOM 635 C CA . GLU A 1 82 ? 12.478 13.727 -4.830 1.00 83.12 82 GLU A CA 1
ATOM 636 C C . GLU A 1 82 ? 11.638 12.839 -5.752 1.00 83.12 82 GLU A C 1
ATOM 638 O O . GLU A 1 82 ? 10.682 12.220 -5.304 1.00 83.12 82 GLU A O 1
ATOM 643 N N . MET A 1 83 ? 11.994 12.759 -7.038 1.00 81.38 83 MET A N 1
ATOM 644 C CA . MET A 1 83 ? 11.356 11.866 -8.006 1.00 81.38 83 MET A CA 1
ATOM 645 C C . MET A 1 83 ? 11.963 10.460 -8.002 1.00 81.38 83 MET A C 1
ATOM 647 O O . MET A 1 83 ? 11.628 9.657 -8.870 1.00 81.38 83 MET A O 1
ATOM 651 N N . LEU A 1 84 ? 12.874 10.165 -7.073 1.00 80.50 84 LEU A N 1
ATOM 652 C CA . LEU A 1 84 ? 13.439 8.839 -6.859 1.00 80.50 84 LEU A CA 1
ATOM 653 C C . LEU A 1 84 ? 12.778 8.192 -5.645 1.00 80.50 84 LEU A C 1
ATOM 655 O O . LEU A 1 84 ? 12.484 8.850 -4.650 1.00 80.50 84 LEU A O 1
ATOM 659 N N . GLY A 1 85 ? 12.578 6.881 -5.719 1.00 75.50 85 GLY A N 1
ATOM 660 C CA . GLY A 1 85 ? 12.062 6.090 -4.611 1.00 75.50 85 GLY A CA 1
ATOM 661 C C . GLY A 1 85 ? 10.950 5.137 -5.035 1.00 75.50 85 GLY A C 1
ATOM 662 O O . GLY A 1 85 ? 10.496 5.181 -6.183 1.00 75.50 85 GLY A O 1
ATOM 663 N N . PRO A 1 86 ? 10.489 4.287 -4.104 1.00 72.12 86 PRO A N 1
ATOM 664 C CA . PRO A 1 86 ? 9.641 3.148 -4.430 1.00 72.12 86 PRO A CA 1
ATOM 665 C C . PRO A 1 86 ? 8.377 3.500 -5.209 1.00 72.12 86 PRO A C 1
ATOM 667 O O . PRO A 1 86 ? 8.138 2.911 -6.252 1.00 72.12 86 PRO A O 1
ATOM 670 N N . LYS A 1 87 ? 7.643 4.539 -4.793 1.00 78.81 87 LYS A N 1
ATOM 671 C CA . LYS A 1 87 ? 6.439 5.019 -5.495 1.00 78.81 87 LYS A CA 1
ATOM 672 C C . LYS A 1 87 ? 6.687 5.338 -6.974 1.00 78.81 87 LYS A C 1
ATOM 674 O O . LYS A 1 87 ? 5.835 5.102 -7.824 1.00 78.81 87 LYS A O 1
ATOM 679 N N . PHE A 1 88 ? 7.834 5.928 -7.290 1.00 84.75 88 PHE A N 1
ATOM 680 C CA . PHE A 1 88 ? 8.166 6.307 -8.659 1.00 84.75 88 PHE A CA 1
ATOM 681 C C . PHE A 1 88 ? 8.680 5.119 -9.470 1.00 84.75 88 PHE A C 1
ATOM 683 O O . PHE A 1 88 ? 8.376 5.008 -10.653 1.00 84.75 88 PHE A O 1
ATOM 690 N N . TRP A 1 89 ? 9.400 4.203 -8.828 1.00 84.38 89 TRP A N 1
ATOM 691 C CA . TRP A 1 89 ? 9.825 2.949 -9.442 1.00 84.38 89 TRP A CA 1
ATOM 692 C C . TRP A 1 89 ? 8.650 2.012 -9.742 1.00 84.38 89 TRP A C 1
ATOM 694 O O . TRP A 1 89 ? 8.663 1.363 -10.785 1.00 84.38 89 TRP A O 1
ATOM 704 N N . ALA A 1 90 ? 7.620 2.019 -8.893 1.00 82.88 90 ALA A N 1
ATOM 705 C CA . ALA A 1 90 ? 6.327 1.386 -9.135 1.00 82.88 90 ALA A CA 1
ATOM 706 C C . ALA A 1 90 ? 5.689 1.894 -10.429 1.00 82.88 90 ALA A C 1
ATOM 708 O O . ALA A 1 90 ? 5.313 1.135 -11.319 1.00 82.88 90 ALA A O 1
ATOM 709 N N . ALA A 1 91 ? 5.613 3.221 -10.558 1.00 87.62 91 ALA A N 1
ATOM 710 C CA . ALA A 1 91 ? 5.036 3.869 -11.726 1.00 87.62 91 ALA A CA 1
ATOM 711 C C . ALA A 1 91 ? 5.834 3.570 -13.008 1.00 87.62 91 ALA A C 1
ATOM 713 O O . ALA A 1 91 ? 5.240 3.448 -14.078 1.00 87.62 91 ALA A O 1
ATOM 714 N N . ASP A 1 92 ? 7.162 3.426 -12.913 1.00 90.50 92 ASP A N 1
ATOM 715 C CA . ASP A 1 92 ? 8.004 2.993 -14.036 1.00 90.50 92 ASP A CA 1
ATOM 716 C C . ASP A 1 92 ? 7.673 1.554 -14.460 1.00 90.50 92 ASP A C 1
ATOM 718 O O . ASP A 1 92 ? 7.498 1.290 -15.649 1.00 90.50 92 ASP A O 1
ATOM 722 N N . ALA A 1 93 ? 7.546 0.637 -13.493 1.00 90.25 93 ALA A N 1
ATOM 723 C CA . ALA A 1 93 ? 7.186 -0.758 -13.737 1.00 90.25 93 ALA A CA 1
ATOM 724 C C . ALA A 1 93 ? 5.819 -0.880 -14.425 1.00 90.25 93 ALA A C 1
ATOM 726 O O . ALA A 1 93 ? 5.705 -1.555 -15.449 1.00 90.25 93 ALA A O 1
ATOM 727 N N . VAL A 1 94 ? 4.807 -0.174 -13.908 1.00 90.56 94 VAL A N 1
ATOM 728 C CA . VAL A 1 94 ? 3.456 -0.140 -14.487 1.00 90.56 94 VAL A CA 1
ATOM 729 C C . VAL A 1 94 ? 3.485 0.422 -15.909 1.00 90.56 94 VAL A C 1
ATOM 731 O O . VAL A 1 94 ? 2.947 -0.204 -16.816 1.00 90.56 94 VAL A O 1
ATOM 734 N N . ALA A 1 95 ? 4.189 1.534 -16.148 1.00 94.88 95 ALA A N 1
ATOM 735 C CA . ALA A 1 95 ? 4.298 2.111 -17.490 1.00 94.88 95 ALA A CA 1
ATOM 736 C C . ALA A 1 95 ? 4.935 1.136 -18.499 1.00 94.88 95 ALA A C 1
ATOM 738 O O . ALA A 1 95 ? 4.514 1.059 -19.655 1.00 94.88 95 ALA A O 1
ATOM 739 N N . VAL A 1 96 ? 5.946 0.373 -18.073 1.00 96.06 96 VAL A N 1
ATOM 740 C CA . VAL A 1 96 ? 6.572 -0.666 -18.903 1.00 96.06 96 VAL A CA 1
ATOM 741 C C . VAL A 1 96 ? 5.613 -1.831 -19.152 1.00 96.06 96 VAL A C 1
ATOM 743 O O . VAL A 1 96 ? 5.527 -2.305 -20.286 1.00 96.06 96 VAL A O 1
ATOM 746 N N . MET A 1 97 ? 4.875 -2.280 -18.135 1.00 95.50 97 MET A N 1
ATOM 747 C CA . MET A 1 97 ? 3.859 -3.325 -18.284 1.00 95.50 97 MET A CA 1
ATOM 748 C C . MET A 1 97 ? 2.773 -2.913 -19.285 1.00 95.50 97 MET A C 1
ATOM 750 O O . MET A 1 97 ? 2.482 -3.678 -20.208 1.00 95.50 97 MET A O 1
ATOM 754 N N . ASP A 1 98 ? 2.266 -1.684 -19.183 1.00 96.25 98 ASP A N 1
ATOM 755 C CA . ASP A 1 98 ? 1.285 -1.121 -20.114 1.00 96.25 98 ASP A CA 1
ATOM 756 C C . ASP A 1 98 ? 1.836 -1.076 -21.546 1.00 96.25 98 ASP A C 1
ATOM 758 O O . ASP A 1 98 ? 1.185 -1.530 -22.489 1.00 96.25 98 ASP A O 1
ATOM 762 N N . ALA A 1 99 ? 3.075 -0.603 -21.725 1.00 97.31 99 ALA A N 1
ATOM 763 C CA . ALA A 1 99 ? 3.718 -0.518 -23.038 1.00 97.31 99 ALA A CA 1
ATOM 764 C C . ALA A 1 99 ? 3.945 -1.889 -23.705 1.00 97.31 99 ALA A C 1
ATOM 766 O O . ALA A 1 99 ? 4.039 -1.970 -24.933 1.00 97.31 99 ALA A O 1
ATOM 767 N N . VAL A 1 100 ? 4.050 -2.962 -22.916 1.00 95.81 100 VAL A N 1
ATOM 768 C CA . VAL A 1 100 ? 4.224 -4.344 -23.399 1.00 95.81 100 VAL A CA 1
ATOM 769 C C . VAL A 1 100 ? 2.882 -5.088 -23.523 1.00 95.81 100 VAL A C 1
ATOM 771 O O . VAL A 1 100 ? 2.835 -6.175 -24.109 1.00 95.81 100 VAL A O 1
ATOM 774 N N . GLY A 1 101 ? 1.780 -4.511 -23.031 1.00 95.38 101 GLY A N 1
ATOM 775 C CA . GLY A 1 101 ? 0.477 -5.176 -22.970 1.00 95.38 101 GLY A CA 1
ATOM 776 C C . GLY A 1 101 ? 0.478 -6.339 -21.977 1.00 95.38 101 GLY A C 1
ATOM 777 O O . GLY A 1 101 ? 0.053 -7.446 -22.306 1.00 95.38 101 GLY A O 1
ATOM 778 N N . CYS A 1 102 ? 1.054 -6.119 -20.797 1.00 92.81 102 CYS A N 1
ATOM 779 C CA . CYS A 1 102 ? 1.147 -7.084 -19.708 1.00 92.81 102 CYS A CA 1
ATOM 780 C C . CYS A 1 102 ? 0.168 -6.694 -18.591 1.00 92.81 102 CYS A C 1
ATOM 782 O O . CYS A 1 102 ? 0.463 -5.813 -17.790 1.00 92.81 102 CYS A O 1
ATOM 784 N N . GLU A 1 103 ? -0.976 -7.375 -18.498 1.00 88.38 103 GLU A N 1
ATOM 785 C CA . GLU A 1 103 ? -1.972 -7.101 -17.445 1.00 88.38 103 GLU A CA 1
ATOM 786 C C . GLU A 1 103 ? -1.543 -7.629 -16.068 1.00 88.38 103 GLU A C 1
ATOM 788 O O . GLU A 1 103 ? -1.890 -7.059 -15.035 1.00 88.38 103 GLU A O 1
ATOM 793 N N . ARG A 1 104 ? -0.799 -8.742 -16.034 1.00 87.12 104 ARG A N 1
ATOM 794 C CA . ARG A 1 104 ? -0.348 -9.398 -14.800 1.00 87.12 104 ARG A CA 1
ATOM 795 C C . ARG A 1 104 ? 1.043 -9.977 -14.993 1.00 87.12 104 ARG A C 1
ATOM 797 O O . ARG A 1 104 ? 1.228 -10.820 -15.861 1.00 87.12 104 ARG A O 1
ATOM 804 N N . ALA A 1 105 ? 1.981 -9.601 -14.128 1.00 89.25 105 ALA A N 1
ATOM 805 C CA . ALA A 1 105 ? 3.341 -10.128 -14.140 1.00 89.25 105 ALA A CA 1
ATOM 806 C C . ALA A 1 105 ? 3.670 -10.879 -12.847 1.00 89.25 105 ALA A C 1
ATOM 808 O O . ALA A 1 105 ? 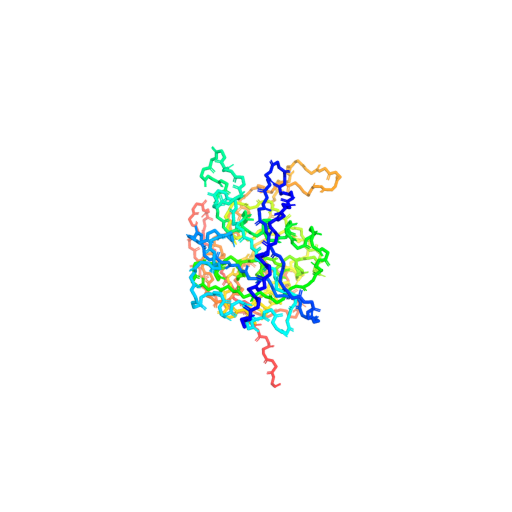3.272 -10.481 -11.753 1.00 89.25 105 ALA A O 1
ATOM 809 N N . THR A 1 106 ? 4.464 -11.940 -12.969 1.00 90.62 106 THR A N 1
ATOM 810 C CA . THR A 1 106 ? 5.267 -12.440 -11.850 1.00 90.62 106 THR A CA 1
ATOM 811 C C . THR A 1 106 ? 6.469 -11.519 -11.703 1.00 90.62 106 THR A C 1
ATOM 813 O O . THR A 1 106 ? 7.172 -11.272 -12.682 1.00 90.62 106 THR A O 1
ATOM 816 N N . VAL A 1 107 ? 6.722 -11.010 -10.499 1.00 87.19 107 VAL A N 1
ATOM 817 C CA . VAL A 1 107 ? 7.841 -10.092 -10.264 1.00 87.19 107 VAL A CA 1
ATOM 818 C C . VAL A 1 107 ? 9.047 -10.857 -9.730 1.00 87.19 107 VAL A C 1
ATOM 820 O O . VAL A 1 107 ? 8.958 -11.554 -8.721 1.00 87.19 107 VAL A O 1
ATOM 823 N N . PHE A 1 108 ? 10.188 -10.709 -10.402 1.00 85.50 108 PHE A N 1
ATOM 824 C CA . PHE A 1 108 ? 11.490 -11.153 -9.920 1.00 85.50 108 PHE A CA 1
ATOM 825 C C . PHE A 1 108 ? 12.331 -9.925 -9.572 1.00 85.50 108 PHE A C 1
ATOM 827 O O . PHE A 1 108 ? 12.794 -9.194 -10.449 1.00 85.50 108 PHE A O 1
ATOM 834 N N . ALA A 1 109 ? 12.525 -9.701 -8.278 1.00 79.50 109 ALA A N 1
ATOM 835 C CA . ALA A 1 109 ? 13.310 -8.593 -7.756 1.00 79.50 109 ALA A CA 1
ATOM 836 C C . ALA A 1 109 ? 14.339 -9.120 -6.749 1.00 79.50 109 ALA A C 1
ATOM 838 O O . ALA A 1 109 ? 14.068 -10.060 -6.002 1.00 79.50 109 ALA A O 1
ATOM 839 N N . SER A 1 110 ? 15.532 -8.526 -6.734 1.00 69.5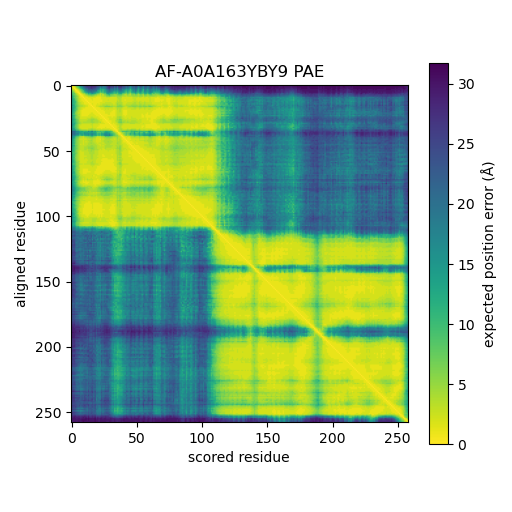0 110 SER A N 1
ATOM 840 C CA . SER A 1 110 ? 16.637 -8.955 -5.870 1.00 69.50 110 SER A CA 1
ATOM 841 C C . SER A 1 110 ? 17.268 -7.763 -5.162 1.00 69.50 110 SER A C 1
ATOM 843 O O . SER A 1 110 ? 17.527 -6.736 -5.789 1.00 69.50 110 SER A O 1
ATOM 845 N N . GLY A 1 111 ? 17.585 -7.912 -3.876 1.00 67.81 111 GLY A N 1
ATOM 846 C CA . GLY A 1 111 ? 18.234 -6.855 -3.101 1.00 67.81 111 GLY A CA 1
ATOM 847 C C . GLY A 1 111 ? 17.348 -5.615 -2.973 1.00 67.81 111 GLY A C 1
ATOM 848 O O . GLY A 1 111 ? 16.199 -5.712 -2.557 1.00 67.81 111 GLY A O 1
ATOM 849 N N . PHE A 1 112 ? 17.879 -4.447 -3.335 1.00 64.56 112 PHE A N 1
ATOM 850 C CA . PHE A 1 112 ? 17.229 -3.149 -3.127 1.00 64.56 112 PHE A CA 1
ATOM 851 C C . PHE A 1 112 ? 15.862 -2.992 -3.824 1.00 64.56 112 PHE A C 1
ATOM 853 O O . PHE A 1 112 ? 14.984 -2.317 -3.297 1.00 64.56 112 PHE A O 1
ATOM 860 N N . THR A 1 113 ? 15.644 -3.641 -4.972 1.00 62.41 113 THR A N 1
ATOM 861 C CA . THR A 1 113 ? 14.376 -3.554 -5.722 1.00 62.41 113 THR A CA 1
ATOM 862 C C . THR A 1 113 ? 13.296 -4.507 -5.231 1.00 62.41 113 THR A C 1
ATOM 864 O O . THR A 1 113 ? 12.134 -4.350 -5.606 1.00 62.41 113 THR A O 1
ATOM 867 N N . ALA A 1 114 ? 13.638 -5.463 -4.357 1.00 65.31 114 ALA A N 1
ATOM 868 C CA . ALA A 1 114 ? 12.645 -6.316 -3.706 1.00 65.31 114 ALA A CA 1
ATOM 869 C C . ALA A 1 114 ? 11.680 -5.483 -2.852 1.00 65.31 114 ALA A C 1
ATOM 871 O O . ALA A 1 114 ? 10.487 -5.768 -2.828 1.00 65.31 114 ALA A O 1
ATOM 872 N N . THR A 1 115 ? 12.170 -4.404 -2.236 1.00 64.25 115 THR A N 1
ATOM 873 C CA . THR A 1 115 ? 11.340 -3.451 -1.492 1.00 64.25 115 THR A CA 1
ATOM 874 C C . THR A 1 115 ? 10.328 -2.746 -2.393 1.00 64.25 115 THR A C 1
ATOM 876 O O . THR A 1 115 ? 9.187 -2.571 -1.986 1.00 64.25 115 THR A O 1
ATOM 879 N N . THR A 1 116 ? 10.700 -2.384 -3.624 1.00 65.81 116 THR A N 1
ATOM 880 C CA . THR A 1 116 ? 9.767 -1.789 -4.597 1.00 65.81 116 THR A CA 1
ATOM 881 C C . THR A 1 116 ? 8.662 -2.767 -4.964 1.00 65.81 116 THR A C 1
ATOM 883 O O . THR A 1 116 ? 7.493 -2.451 -4.817 1.00 65.81 116 THR A O 1
ATOM 886 N N . ALA A 1 117 ? 9.028 -3.987 -5.366 1.00 68.50 117 ALA A N 1
ATOM 887 C CA . ALA A 1 117 ? 8.055 -5.017 -5.721 1.00 68.50 117 ALA A CA 1
ATOM 888 C C . ALA A 1 117 ? 7.115 -5.351 -4.551 1.00 68.50 117 ALA A C 1
ATOM 890 O O . ALA A 1 117 ? 5.928 -5.612 -4.738 1.00 68.50 117 ALA A O 1
ATOM 891 N N . LEU A 1 118 ? 7.651 -5.350 -3.332 1.00 77.31 118 LEU A N 1
ATOM 892 C CA . LEU A 1 118 ? 6.884 -5.551 -2.114 1.00 77.31 118 LEU A CA 1
ATOM 893 C C . LEU A 1 118 ? 5.903 -4.398 -1.863 1.00 77.31 118 LEU A C 1
ATOM 895 O O . LEU A 1 118 ? 4.744 -4.663 -1.556 1.00 77.31 118 LEU A O 1
ATOM 899 N N . LEU A 1 119 ? 6.345 -3.149 -2.034 1.00 76.62 119 LEU A N 1
ATOM 900 C CA . LEU A 1 119 ? 5.498 -1.963 -1.895 1.00 76.62 119 LEU A CA 1
ATOM 901 C C . LEU A 1 119 ? 4.393 -1.922 -2.955 1.00 76.62 119 LEU A C 1
ATOM 903 O O . LEU A 1 119 ? 3.254 -1.642 -2.611 1.00 76.62 119 LEU A O 1
ATOM 907 N N . ASP A 1 120 ? 4.671 -2.301 -4.201 1.00 75.56 120 ASP A N 1
ATOM 908 C CA . ASP A 1 120 ? 3.662 -2.320 -5.272 1.00 75.56 120 ASP A CA 1
ATOM 909 C C . ASP A 1 120 ? 2.557 -3.339 -4.993 1.00 75.56 120 ASP A C 1
ATOM 911 O O . ASP A 1 120 ? 1.362 -3.056 -5.138 1.00 75.56 120 ASP A O 1
ATOM 915 N N . ASN A 1 121 ? 2.957 -4.536 -4.558 1.00 80.44 121 ASN A N 1
ATOM 916 C CA . ASN A 1 121 ? 2.018 -5.580 -4.173 1.00 80.44 121 ASN A CA 1
ATOM 917 C C . ASN A 1 121 ? 1.226 -5.177 -2.923 1.00 80.44 121 ASN A C 1
ATOM 919 O O . ASN A 1 121 ? 0.015 -5.393 -2.873 1.00 80.44 121 ASN A O 1
ATOM 923 N N . HIS A 1 122 ? 1.890 -4.569 -1.938 1.00 87.06 122 HIS A N 1
ATOM 924 C CA . HIS A 1 122 ? 1.250 -4.030 -0.741 1.00 87.06 122 HIS A CA 1
ATOM 925 C C . HIS A 1 122 ? 0.190 -2.988 -1.109 1.00 87.06 122 HIS A C 1
ATOM 927 O O . HIS A 1 122 ? -0.975 -3.143 -0.749 1.00 87.06 122 HIS A O 1
ATOM 933 N N . ASP A 1 123 ? 0.565 -1.974 -1.884 1.00 87.62 123 ASP A N 1
ATOM 934 C CA . ASP A 1 123 ? -0.307 -0.880 -2.293 1.00 87.62 123 ASP A CA 1
ATOM 935 C C . ASP A 1 123 ? -1.521 -1.386 -3.071 1.00 87.62 123 ASP A C 1
ATOM 937 O O . ASP A 1 123 ? -2.646 -0.939 -2.847 1.00 87.62 123 ASP A O 1
ATOM 941 N N . THR A 1 124 ? -1.304 -2.344 -3.973 1.00 87.00 124 THR A N 1
ATOM 942 C CA . THR A 1 124 ? -2.378 -2.955 -4.762 1.00 87.00 124 THR A CA 1
ATOM 943 C C . THR A 1 124 ? -3.374 -3.691 -3.866 1.00 87.00 124 THR A C 1
ATOM 945 O O . THR A 1 124 ? -4.583 -3.502 -4.014 1.00 87.00 124 THR A O 1
ATOM 948 N N . LEU A 1 125 ? -2.888 -4.489 -2.909 1.00 89.50 125 LEU A N 1
ATOM 949 C CA . LEU A 1 125 ? -3.742 -5.204 -1.956 1.00 89.50 125 LEU A CA 1
ATOM 950 C C . LEU A 1 125 ? -4.520 -4.238 -1.058 1.00 89.50 125 LEU A C 1
ATOM 952 O O . LEU A 1 125 ? -5.730 -4.388 -0.894 1.00 89.50 125 LEU A O 1
ATOM 956 N N . VAL A 1 126 ? -3.852 -3.222 -0.511 1.00 91.31 126 VAL A N 1
ATOM 957 C CA . VAL A 1 126 ? -4.486 -2.245 0.382 1.00 91.31 126 VAL A CA 1
ATOM 958 C C . VAL A 1 126 ? -5.563 -1.450 -0.358 1.00 91.31 126 VAL A C 1
ATOM 960 O O . VAL A 1 126 ? -6.684 -1.336 0.139 1.00 91.31 126 VAL A O 1
ATOM 963 N N . ARG A 1 127 ? -5.279 -0.959 -1.573 1.00 91.81 127 ARG A N 1
ATOM 964 C CA . ARG A 1 127 ? -6.274 -0.247 -2.395 1.00 91.81 127 ARG A CA 1
ATOM 965 C C . ARG A 1 127 ? -7.461 -1.128 -2.762 1.00 91.81 127 ARG A C 1
ATOM 967 O O . ARG A 1 127 ? -8.592 -0.642 -2.736 1.00 91.81 127 ARG A O 1
ATOM 974 N N . HIS A 1 128 ? -7.220 -2.401 -3.078 1.00 92.25 128 HIS A N 1
ATOM 975 C CA . HIS A 1 128 ? -8.287 -3.357 -3.361 1.00 92.25 128 HIS A CA 1
ATOM 976 C C . HIS A 1 128 ? -9.241 -3.501 -2.168 1.00 92.25 128 HIS A C 1
ATOM 978 O O . HIS A 1 128 ? -10.453 -3.359 -2.339 1.00 92.25 128 HIS A O 1
ATOM 984 N N . GLU A 1 129 ? -8.719 -3.708 -0.956 1.00 95.25 129 GLU A N 1
ATOM 985 C CA . GLU A 1 129 ? -9.569 -3.832 0.233 1.00 95.25 129 GLU A CA 1
ATOM 986 C C . GLU A 1 129 ? -10.294 -2.522 0.566 1.00 95.25 129 GLU A C 1
ATOM 988 O O . GLU A 1 129 ? -11.500 -2.538 0.817 1.00 95.25 129 GLU A O 1
ATOM 993 N N . ILE A 1 130 ? -9.620 -1.369 0.477 1.00 94.94 130 ILE A N 1
ATOM 994 C CA . ILE A 1 130 ? -10.266 -0.063 0.688 1.00 94.94 130 ILE A CA 1
ATOM 995 C C . ILE A 1 130 ? -11.474 0.091 -0.246 1.00 94.94 130 ILE A C 1
ATOM 997 O O . ILE A 1 130 ? -12.569 0.415 0.218 1.00 94.94 130 ILE A O 1
ATOM 1001 N N . GLN A 1 131 ? -11.309 -0.192 -1.541 1.00 93.75 131 GLN A N 1
ATOM 1002 C CA . GLN A 1 131 ? -12.398 -0.103 -2.519 1.00 93.75 131 GLN A CA 1
ATOM 1003 C C . GLN A 1 131 ? -13.513 -1.114 -2.234 1.00 93.75 131 GLN A C 1
ATOM 1005 O O . GLN A 1 131 ? -14.692 -0.755 -2.266 1.00 93.75 131 GLN A O 1
ATOM 1010 N N . ARG A 1 132 ? -13.157 -2.361 -1.906 1.00 95.06 132 ARG A N 1
ATOM 1011 C CA . ARG A 1 132 ? -14.102 -3.442 -1.594 1.00 95.06 132 ARG A CA 1
ATOM 1012 C C . ARG A 1 132 ? -15.027 -3.095 -0.427 1.00 95.06 132 ARG A C 1
ATOM 1014 O O . ARG A 1 132 ? -16.203 -3.455 -0.457 1.00 95.06 132 ARG A O 1
ATOM 1021 N N . PHE A 1 133 ? -14.523 -2.373 0.572 1.00 96.38 133 PHE A N 1
ATOM 1022 C CA . PHE A 1 133 ? -15.298 -1.923 1.732 1.00 96.38 133 PHE A CA 1
ATOM 1023 C C . PHE A 1 133 ? -15.872 -0.501 1.587 1.00 96.38 133 PHE A C 1
ATOM 1025 O O . PHE A 1 133 ? -16.408 0.051 2.550 1.00 96.38 133 PHE A O 1
ATOM 1032 N N . GLY A 1 134 ? -15.804 0.090 0.388 1.00 93.81 134 GLY A N 1
ATOM 1033 C CA . GLY A 1 134 ? -16.375 1.407 0.091 1.00 93.81 134 GLY A CA 1
ATOM 1034 C C . GLY A 1 134 ? -15.631 2.578 0.739 1.00 93.81 134 GLY A C 1
ATOM 1035 O O . GLY A 1 134 ? -16.209 3.653 0.908 1.00 93.81 134 GLY A O 1
ATOM 1036 N N . GLY A 1 135 ? -14.375 2.369 1.127 1.00 93.19 135 GLY A N 1
ATOM 1037 C CA . GLY A 1 135 ? -13.491 3.413 1.624 1.00 93.19 135 GLY A CA 1
ATOM 1038 C C . GLY A 1 135 ? -12.967 4.308 0.507 1.00 93.19 135 GLY A C 1
ATOM 1039 O O . GLY A 1 135 ? -13.004 3.962 -0.674 1.00 93.19 135 GLY A O 1
ATOM 1040 N N . GLN A 1 136 ? -12.474 5.477 0.897 1.00 90.31 136 GLN A N 1
ATOM 1041 C CA . GLN A 1 136 ? -11.878 6.455 -0.008 1.00 90.31 136 GLN A CA 1
ATOM 1042 C C . GLN A 1 136 ? -10.464 6.776 0.462 1.00 90.31 136 GLN A C 1
ATOM 1044 O O . GLN A 1 136 ? -10.297 7.332 1.550 1.00 90.31 136 GLN A O 1
ATOM 1049 N N . GLU A 1 137 ? -9.463 6.417 -0.344 1.00 89.81 137 GLU A N 1
ATOM 1050 C CA . GLU A 1 137 ? -8.067 6.815 -0.127 1.00 89.81 137 GLU A CA 1
ATOM 1051 C C . GLU A 1 137 ? -7.957 8.345 -0.220 1.00 89.81 137 GLU A C 1
ATOM 1053 O O . GLU A 1 137 ? -8.517 8.968 -1.126 1.00 89.81 137 GLU A O 1
ATOM 1058 N N . VAL A 1 138 ? -7.249 8.950 0.732 1.00 85.19 138 VAL A N 1
ATOM 1059 C CA . VAL A 1 138 ? -6.928 10.384 0.737 1.00 85.19 138 VAL A CA 1
ATOM 1060 C C . VAL A 1 138 ? -5.428 10.550 0.526 1.00 85.19 138 VAL A C 1
ATOM 1062 O O . VAL A 1 138 ? -4.657 9.647 0.846 1.00 85.19 138 VAL A O 1
ATOM 1065 N N . ASN A 1 139 ? -4.995 11.694 -0.009 1.00 67.88 139 ASN A N 1
ATOM 1066 C CA . ASN A 1 139 ? -3.578 11.909 -0.294 1.00 67.88 139 ASN A CA 1
ATOM 1067 C C . ASN A 1 139 ? -2.728 11.781 0.978 1.00 67.88 139 ASN A C 1
ATOM 1069 O O . ASN A 1 139 ? -2.887 12.543 1.934 1.00 67.88 139 ASN A O 1
ATOM 1073 N N . THR A 1 140 ? -1.771 10.859 0.953 1.00 57.81 140 THR A N 1
ATOM 1074 C CA . THR A 1 140 ? -0.738 10.713 1.978 1.00 57.81 140 THR A CA 1
ATOM 1075 C C . THR A 1 140 ? 0.624 11.186 1.485 1.00 57.81 140 THR A C 1
ATOM 1077 O O . THR A 1 140 ? 0.988 11.046 0.316 1.00 57.81 140 THR A O 1
ATOM 1080 N N . ALA A 1 141 ? 1.416 11.721 2.416 1.00 52.22 141 ALA A N 1
ATOM 1081 C CA . ALA A 1 141 ? 2.860 11.835 2.265 1.00 52.22 141 ALA A CA 1
ATOM 1082 C C . ALA A 1 141 ? 3.517 10.605 2.914 1.00 52.22 141 ALA A C 1
ATOM 1084 O O . ALA A 1 141 ? 3.288 10.350 4.095 1.00 52.22 141 ALA A O 1
ATOM 1085 N N . GLY A 1 142 ? 4.332 9.865 2.157 1.00 62.50 142 GLY A N 1
ATOM 1086 C CA . GLY A 1 142 ? 5.051 8.677 2.637 1.00 62.50 142 GLY A CA 1
ATOM 1087 C C . GLY A 1 142 ? 4.538 7.359 2.049 1.00 62.50 142 GLY A C 1
ATOM 1088 O O . GLY A 1 142 ? 3.924 7.347 0.987 1.00 62.50 142 GLY A O 1
ATOM 1089 N N . ASP A 1 143 ? 4.842 6.263 2.741 1.00 64.81 143 ASP A N 1
ATOM 1090 C CA . ASP A 1 143 ? 4.514 4.863 2.419 1.00 64.81 143 ASP A CA 1
ATOM 1091 C C . ASP A 1 143 ? 3.241 4.350 3.126 1.00 64.81 143 ASP A C 1
ATOM 1093 O O . ASP A 1 143 ? 2.847 3.198 2.964 1.00 64.81 143 ASP A O 1
ATOM 1097 N N . GLY A 1 144 ? 2.591 5.204 3.920 1.00 76.94 144 GLY A N 1
ATOM 1098 C CA . GLY A 1 144 ? 1.342 4.897 4.609 1.00 76.94 144 GLY A CA 1
ATOM 1099 C C . GLY A 1 144 ? 0.095 5.252 3.798 1.00 76.94 144 GLY A C 1
ATOM 1100 O O . GLY A 1 144 ? 0.095 6.167 2.972 1.00 76.94 144 GLY A O 1
ATOM 1101 N N . PHE A 1 145 ? -1.007 4.576 4.118 1.00 88.12 145 PHE A N 1
ATOM 1102 C CA . PHE A 1 145 ? -2.338 4.881 3.598 1.00 88.12 145 PHE A CA 1
ATOM 1103 C C . PHE A 1 145 ? -3.161 5.629 4.640 1.00 88.12 145 PHE A C 1
ATOM 1105 O O . PHE A 1 145 ? -3.153 5.286 5.823 1.00 88.12 145 PHE A O 1
ATOM 1112 N N . VAL A 1 146 ? -3.930 6.616 4.189 1.00 91.12 146 VAL A N 1
ATOM 1113 C CA . VAL A 1 146 ? -5.059 7.148 4.953 1.00 91.12 146 VAL A CA 1
ATOM 1114 C C . VAL A 1 146 ? -6.298 6.960 4.096 1.00 91.12 146 VAL A C 1
ATOM 1116 O O . VAL A 1 146 ? -6.304 7.275 2.908 1.00 91.12 146 VAL A O 1
ATOM 1119 N N . ALA A 1 147 ? -7.350 6.422 4.701 1.00 93.31 147 ALA A N 1
ATOM 1120 C CA . ALA A 1 147 ? -8.627 6.231 4.042 1.00 93.31 147 ALA A CA 1
ATOM 1121 C C . ALA A 1 147 ? -9.768 6.659 4.961 1.00 93.31 147 ALA A C 1
ATOM 1123 O O . ALA A 1 147 ? -9.709 6.489 6.180 1.00 93.31 147 ALA A O 1
ATOM 1124 N N . THR A 1 148 ? -10.813 7.216 4.361 1.00 93.94 148 THR A N 1
ATOM 1125 C CA . THR A 1 148 ? -12.045 7.589 5.057 1.00 93.94 148 THR A CA 1
ATOM 1126 C C . THR A 1 148 ? -13.160 6.611 4.731 1.00 93.94 148 THR A C 1
ATOM 1128 O O . THR A 1 148 ? -13.242 6.075 3.626 1.00 93.94 148 THR A O 1
ATOM 1131 N N . PHE A 1 149 ? -14.025 6.377 5.713 1.00 95.31 149 PHE A N 1
ATOM 1132 C CA . PHE A 1 149 ? -15.169 5.484 5.601 1.00 95.31 149 PHE A CA 1
ATOM 1133 C C . PHE A 1 149 ? -16.378 6.146 6.253 1.00 95.31 149 PHE A C 1
ATOM 1135 O O . PHE A 1 149 ? -16.276 6.689 7.350 1.00 95.31 149 PHE A O 1
ATOM 1142 N N . ASN A 1 150 ? -17.543 6.024 5.617 1.00 93.00 150 ASN A N 1
ATOM 1143 C CA . ASN A 1 150 ? -18.807 6.482 6.202 1.00 93.00 150 ASN A CA 1
ATOM 1144 C C . ASN A 1 150 ? -19.345 5.516 7.276 1.00 93.00 150 ASN A C 1
ATOM 1146 O O . ASN A 1 150 ? -20.243 5.871 8.032 1.00 93.00 150 ASN A O 1
ATOM 1150 N N . SER A 1 151 ? -18.815 4.289 7.336 1.00 95.38 151 SER A N 1
ATOM 1151 C CA . SER A 1 151 ? -19.205 3.255 8.298 1.00 95.38 151 SER A CA 1
ATOM 1152 C C . SER A 1 151 ? -17.987 2.783 9.098 1.00 95.38 151 SER A C 1
ATOM 1154 O O . SER A 1 151 ? -17.079 2.182 8.515 1.00 95.38 151 SER A O 1
ATOM 1156 N N . PRO A 1 152 ? -17.960 2.985 10.429 1.00 96.50 152 PRO A N 1
ATOM 1157 C CA . PRO A 1 152 ? -16.877 2.482 11.273 1.00 96.50 152 PRO A CA 1
ATOM 1158 C C . PRO A 1 152 ? -16.742 0.957 11.235 1.00 96.50 152 PRO A C 1
ATOM 1160 O O . PRO A 1 152 ? -15.627 0.446 11.213 1.00 96.50 152 PRO A O 1
ATOM 1163 N N . SER A 1 153 ? -17.852 0.214 11.142 1.00 96.56 153 SER A N 1
ATOM 1164 C CA . SER A 1 153 ? -17.808 -1.247 10.982 1.00 96.56 153 SER A CA 1
ATOM 1165 C C . SER A 1 153 ? -17.164 -1.669 9.659 1.00 96.56 153 SER A C 1
ATOM 1167 O O . SER A 1 153 ? -16.419 -2.646 9.633 1.00 96.56 153 SER A O 1
ATOM 1169 N N . ALA A 1 154 ? -17.396 -0.925 8.570 1.00 96.88 154 ALA A N 1
ATOM 1170 C CA . ALA A 1 154 ? -16.728 -1.185 7.294 1.00 96.88 154 ALA A CA 1
ATOM 1171 C C . ALA A 1 154 ? -15.222 -0.897 7.376 1.00 96.88 154 ALA A C 1
ATOM 1173 O O . ALA A 1 154 ? -14.431 -1.701 6.894 1.00 96.88 154 ALA A O 1
ATOM 1174 N N . ALA A 1 155 ? -14.820 0.186 8.052 1.00 97.69 155 ALA A N 1
ATOM 1175 C CA . ALA A 1 155 ? -13.408 0.493 8.291 1.00 97.69 155 ALA A CA 1
ATOM 1176 C C . ALA A 1 155 ? -12.707 -0.610 9.102 1.00 97.69 155 ALA A C 1
ATOM 1178 O O . ALA A 1 155 ? -11.605 -1.026 8.755 1.00 97.69 155 ALA A O 1
ATOM 1179 N N . ILE A 1 156 ? -13.357 -1.120 10.156 1.00 98.00 156 ILE A N 1
ATOM 1180 C CA . ILE A 1 156 ? -12.824 -2.216 10.981 1.00 98.00 156 ILE A CA 1
ATOM 1181 C C . ILE A 1 156 ? -12.690 -3.505 10.163 1.00 98.00 156 ILE A C 1
ATOM 1183 O O . ILE A 1 156 ? -11.663 -4.175 10.250 1.00 98.00 156 ILE A O 1
ATOM 1187 N N . ALA A 1 157 ? -13.704 -3.854 9.366 1.00 96.69 157 ALA A N 1
ATOM 1188 C CA . ALA A 1 157 ? -13.653 -5.033 8.504 1.00 96.69 157 ALA A CA 1
ATOM 1189 C C . ALA A 1 157 ? -12.548 -4.913 7.441 1.00 96.69 157 ALA A C 1
ATOM 1191 O O . ALA A 1 157 ? -11.757 -5.837 7.283 1.00 96.69 157 ALA A O 1
ATOM 1192 N N . CYS A 1 158 ? -12.433 -3.749 6.797 1.00 97.56 158 CYS A N 1
ATOM 1193 C CA . CYS A 1 158 ? -11.354 -3.452 5.860 1.00 97.56 158 CYS A CA 1
ATOM 1194 C C . CYS A 1 158 ? -9.979 -3.604 6.513 1.00 97.56 158 CYS A C 1
ATOM 1196 O O . CYS A 1 158 ? -9.092 -4.220 5.935 1.00 97.56 158 CYS A O 1
ATOM 1198 N N . ALA A 1 159 ? -9.793 -3.060 7.716 1.00 97.25 159 ALA A N 1
ATOM 1199 C CA . ALA A 1 159 ? -8.528 -3.149 8.433 1.00 97.25 159 ALA A CA 1
ATOM 1200 C C . ALA A 1 159 ? -8.140 -4.600 8.756 1.00 97.25 159 ALA A C 1
ATOM 1202 O O . ALA A 1 159 ? -6.978 -4.971 8.598 1.00 97.25 159 ALA A O 1
ATOM 1203 N N . ALA A 1 160 ? -9.106 -5.422 9.179 1.00 96.38 160 ALA A N 1
ATOM 1204 C CA . ALA A 1 160 ? -8.880 -6.839 9.449 1.00 96.38 160 ALA A CA 1
ATOM 1205 C C . ALA A 1 160 ? -8.474 -7.606 8.178 1.00 96.38 160 ALA A C 1
ATOM 1207 O O . ALA A 1 160 ? -7.494 -8.353 8.203 1.00 96.38 160 ALA A O 1
ATOM 1208 N N . ASP A 1 161 ? -9.177 -7.376 7.065 1.00 95.50 161 ASP A N 1
ATOM 1209 C CA . ASP A 1 161 ? -8.874 -8.016 5.780 1.00 95.50 161 ASP A CA 1
ATOM 1210 C C . ASP A 1 161 ? -7.519 -7.546 5.228 1.00 95.50 161 ASP A C 1
ATOM 1212 O O . ASP A 1 161 ? -6.748 -8.373 4.748 1.00 95.50 161 ASP A O 1
ATOM 1216 N N . VAL A 1 162 ? -7.161 -6.264 5.376 1.00 94.94 162 VAL A N 1
ATOM 1217 C CA . VAL A 1 162 ? -5.834 -5.737 5.006 1.00 94.94 162 VAL A CA 1
ATOM 1218 C C . VAL A 1 162 ? -4.725 -6.430 5.798 1.00 94.94 162 VAL A C 1
ATOM 1220 O O . VAL A 1 162 ? -3.773 -6.926 5.198 1.00 94.94 162 VAL A O 1
ATOM 1223 N N . VAL A 1 163 ? -4.854 -6.517 7.127 1.00 94.50 163 VAL A N 1
ATOM 1224 C CA . VAL A 1 163 ? -3.882 -7.217 7.986 1.00 94.50 163 VAL A CA 1
ATOM 1225 C C . VAL A 1 163 ? -3.732 -8.686 7.577 1.00 94.50 163 VAL A C 1
ATOM 1227 O O . VAL A 1 163 ? -2.620 -9.212 7.585 1.00 94.50 163 VAL A O 1
ATOM 1230 N N . GLY A 1 164 ? -4.825 -9.353 7.198 1.00 90.50 164 GLY A N 1
ATOM 1231 C CA . GLY A 1 164 ? -4.790 -10.729 6.701 1.00 90.50 164 GLY A CA 1
ATOM 1232 C C . GLY A 1 164 ? -4.140 -10.859 5.321 1.00 90.50 164 GLY A C 1
ATOM 1233 O O . GLY A 1 164 ? -3.295 -11.731 5.118 1.00 90.50 164 GLY A O 1
ATOM 1234 N N . ALA A 1 165 ? -4.505 -9.988 4.381 1.00 88.31 165 ALA A N 1
ATOM 1235 C CA . ALA A 1 165 ? -4.086 -10.055 2.986 1.00 88.31 165 ALA A CA 1
ATOM 1236 C C . ALA A 1 165 ? -2.585 -9.803 2.813 1.00 88.31 165 ALA A C 1
ATOM 1238 O O . ALA A 1 165 ? -1.921 -10.532 2.081 1.00 88.31 165 ALA A O 1
ATOM 1239 N N . VAL A 1 166 ? -2.017 -8.822 3.518 1.00 88.62 166 VAL A N 1
ATOM 1240 C CA . VAL A 1 166 ? -0.592 -8.467 3.374 1.00 88.62 166 VAL A CA 1
ATOM 1241 C C . VAL A 1 166 ? 0.363 -9.539 3.912 1.00 88.62 166 VAL A C 1
ATOM 1243 O O . VAL A 1 166 ? 1.519 -9.583 3.491 1.00 88.62 166 VAL A O 1
ATOM 1246 N N . ARG A 1 167 ? -0.111 -10.474 4.752 1.00 86.19 167 ARG A N 1
ATOM 1247 C CA . ARG A 1 167 ? 0.705 -11.604 5.241 1.00 86.19 167 ARG A CA 1
ATOM 1248 C C . ARG A 1 167 ? 1.222 -12.494 4.113 1.00 86.19 167 ARG A C 1
ATOM 1250 O O . ARG A 1 167 ? 2.298 -13.070 4.254 1.00 86.19 167 ARG A O 1
ATOM 1257 N N . VAL A 1 168 ? 0.512 -12.585 2.982 1.00 79.38 168 VAL A N 1
ATOM 1258 C CA . VAL A 1 168 ? 0.980 -13.360 1.814 1.00 79.38 168 VAL A CA 1
ATOM 1259 C C . VAL A 1 168 ? 2.255 -12.783 1.194 1.00 79.38 168 VAL A C 1
ATOM 1261 O O . VAL A 1 168 ? 2.971 -13.492 0.494 1.00 79.38 168 VAL A O 1
ATOM 1264 N N . LEU A 1 169 ? 2.558 -11.514 1.484 1.00 79.06 169 LEU A N 1
ATOM 1265 C CA . LEU A 1 169 ? 3.776 -10.831 1.062 1.00 79.06 169 LEU A CA 1
ATOM 1266 C C . LEU A 1 169 ? 4.923 -10.976 2.078 1.00 79.06 169 LEU A C 1
ATOM 1268 O O . LEU A 1 169 ? 6.005 -10.440 1.856 1.00 79.06 169 LEU A O 1
ATOM 1272 N N . GLY A 1 170 ? 4.702 -11.678 3.197 1.00 77.62 170 GLY A N 1
ATOM 1273 C CA . GLY A 1 170 ? 5.699 -11.845 4.257 1.00 77.62 170 GLY A CA 1
ATOM 1274 C C . GLY A 1 170 ? 5.952 -10.583 5.087 1.00 77.62 170 GLY A C 1
ATOM 1275 O O . GLY A 1 170 ? 6.998 -10.485 5.725 1.00 77.62 170 GLY A O 1
ATOM 1276 N N . ILE A 1 171 ? 5.018 -9.627 5.076 1.00 86.00 171 ILE A N 1
ATOM 1277 C CA . ILE A 1 171 ? 5.071 -8.401 5.882 1.00 86.00 171 ILE A CA 1
ATOM 1278 C C . ILE A 1 171 ? 3.875 -8.286 6.817 1.00 86.00 171 ILE A C 1
ATOM 1280 O O . ILE A 1 171 ? 2.830 -8.906 6.619 1.00 86.00 171 ILE A O 1
ATOM 1284 N N . GLU A 1 172 ? 4.035 -7.427 7.816 1.00 90.19 172 GLU A N 1
ATOM 1285 C CA . GLU A 1 172 ? 2.991 -7.040 8.749 1.00 90.19 172 GLU A CA 1
ATOM 1286 C C . GLU A 1 172 ? 2.764 -5.534 8.660 1.00 90.19 172 GLU A C 1
ATOM 1288 O O . GLU A 1 172 ? 3.705 -4.749 8.527 1.00 90.19 172 GLU A O 1
ATOM 1293 N N . VAL A 1 173 ? 1.502 -5.130 8.754 1.00 91.62 173 VAL A N 1
ATOM 1294 C CA . VAL A 1 173 ? 1.100 -3.722 8.775 1.00 91.62 173 VAL A CA 1
ATOM 1295 C C . VAL A 1 173 ? 0.485 -3.380 10.120 1.00 91.62 173 VAL A C 1
ATOM 1297 O O . VAL A 1 173 ? -0.004 -4.251 10.838 1.00 91.62 173 VAL A O 1
ATOM 1300 N N . ARG A 1 174 ? 0.510 -2.094 10.454 1.00 95.75 174 ARG A N 1
ATOM 1301 C CA . ARG A 1 174 ? -0.136 -1.528 11.639 1.00 95.75 174 ARG A CA 1
ATOM 1302 C C . ARG A 1 174 ? -1.311 -0.693 11.180 1.00 95.75 174 ARG A C 1
ATOM 1304 O O . ARG A 1 174 ? -1.138 0.126 10.279 1.00 95.75 174 ARG A O 1
ATOM 1311 N N . VAL A 1 175 ? -2.477 -0.858 11.798 1.00 97.50 175 VAL A N 1
ATOM 1312 C CA . VAL A 1 175 ? -3.664 -0.074 11.437 1.00 97.50 175 VAL A CA 1
ATOM 1313 C C . VAL A 1 175 ? -4.202 0.660 12.657 1.00 97.50 175 VAL A C 1
ATOM 1315 O O . VAL A 1 175 ? -4.410 0.064 13.709 1.00 97.50 175 VAL A O 1
ATOM 1318 N N . GLY A 1 176 ? -4.446 1.962 12.507 1.00 97.69 176 GLY A N 1
ATOM 1319 C CA . GLY A 1 176 ? -5.107 2.794 13.511 1.00 97.69 176 GLY A CA 1
ATOM 1320 C C . GLY A 1 176 ? -6.429 3.335 12.992 1.00 97.69 176 GLY A C 1
ATOM 1321 O O . GLY A 1 176 ? -6.466 3.913 11.908 1.00 97.69 176 GLY A O 1
ATOM 1322 N N . ILE A 1 177 ? -7.503 3.189 13.769 1.00 98.19 177 ILE A N 1
ATOM 1323 C CA . ILE A 1 177 ? -8.830 3.701 13.410 1.00 98.19 177 ILE A CA 1
ATOM 1324 C C . ILE A 1 177 ? -9.307 4.694 14.466 1.00 98.19 177 ILE A C 1
ATOM 1326 O O . ILE A 1 177 ? -9.323 4.414 15.668 1.00 98.19 177 ILE A O 1
ATOM 1330 N N . HIS A 1 178 ? -9.750 5.855 14.001 1.00 97.56 178 HIS A N 1
ATOM 1331 C CA . HIS A 1 178 ? -10.405 6.862 14.818 1.00 97.56 178 HIS A CA 1
ATOM 1332 C C . HIS A 1 178 ? -11.607 7.445 14.069 1.00 97.56 178 HIS A C 1
ATOM 1334 O O . HIS A 1 178 ? -11.627 7.473 12.841 1.00 97.56 178 HIS A O 1
ATOM 1340 N N . ALA A 1 179 ? -12.600 7.912 14.822 1.00 96.56 179 ALA A N 1
ATOM 1341 C CA . ALA A 1 179 ? -13.775 8.592 14.303 1.00 96.56 179 ALA A CA 1
ATOM 1342 C C . ALA A 1 179 ? -13.896 9.955 14.983 1.00 96.56 179 ALA A C 1
ATOM 1344 O O . ALA A 1 179 ? -13.862 10.048 16.210 1.00 96.56 179 ALA A O 1
ATOM 1345 N N . GLY A 1 180 ? -14.058 10.996 14.176 1.00 93.50 180 GLY A N 1
ATOM 1346 C CA . GLY A 1 180 ? -14.198 12.368 14.631 1.00 93.50 180 GLY A CA 1
ATOM 1347 C C . GLY A 1 180 ? -14.502 13.292 13.460 1.00 93.50 180 GLY A C 1
ATOM 1348 O O . GLY A 1 180 ? -14.532 12.864 12.306 1.00 93.50 180 GLY A O 1
ATOM 1349 N N . GLU A 1 181 ? -14.741 14.559 13.770 1.00 91.44 181 GLU A N 1
ATOM 1350 C CA . GLU A 1 181 ? -15.009 15.579 12.763 1.00 91.44 181 GLU A CA 1
ATOM 1351 C C . GLU A 1 181 ? -13.753 15.878 11.933 1.00 91.44 181 GLU A C 1
ATOM 1353 O O . GLU A 1 181 ? -12.634 15.948 12.457 1.00 91.44 181 GLU A O 1
ATOM 1358 N N . VAL A 1 182 ? -13.952 16.043 10.626 1.00 90.00 182 VAL A N 1
ATOM 1359 C CA . VAL A 1 182 ? -12.899 16.368 9.667 1.00 90.00 182 VAL A CA 1
ATOM 1360 C C . VAL A 1 182 ? -13.384 17.404 8.663 1.00 90.00 182 VAL A C 1
ATOM 1362 O O . VAL A 1 182 ? -14.542 17.396 8.248 1.00 90.00 182 VAL A O 1
ATOM 1365 N N . GLU A 1 183 ? -12.472 18.266 8.229 1.00 87.38 183 GLU A N 1
ATOM 1366 C CA . GLU A 1 183 ? -12.682 19.153 7.092 1.00 87.38 183 GLU A CA 1
ATOM 1367 C C . GLU A 1 183 ? -12.227 18.453 5.813 1.00 87.38 183 GLU A C 1
ATOM 1369 O O . GLU A 1 183 ? -11.070 18.042 5.700 1.00 87.38 183 GLU A O 1
ATOM 1374 N N . VAL A 1 184 ? -13.117 18.366 4.825 1.00 84.88 184 VAL A N 1
ATOM 1375 C CA . VAL A 1 184 ? -12.782 17.874 3.484 1.00 84.88 184 VAL A CA 1
ATOM 1376 C C . VAL A 1 184 ? -12.560 19.072 2.566 1.00 84.88 184 VAL A C 1
ATOM 1378 O O . VAL A 1 184 ? -13.447 19.911 2.398 1.00 84.88 184 VAL A O 1
ATOM 1381 N N . ARG A 1 185 ? -11.375 19.174 1.961 1.00 79.12 185 ARG A N 1
ATOM 1382 C CA . ARG A 1 185 ? -10.987 20.287 1.084 1.00 79.12 185 ARG A CA 1
ATOM 1383 C C . ARG A 1 185 ? -10.746 19.811 -0.340 1.00 79.12 185 ARG A C 1
ATOM 1385 O O . ARG A 1 185 ? -10.118 18.788 -0.573 1.00 79.12 185 ARG A O 1
ATOM 1392 N N . GLY A 1 186 ? -11.201 20.594 -1.317 1.00 70.00 186 GLY A N 1
ATOM 1393 C CA . GLY A 1 186 ? -10.846 20.373 -2.722 1.00 70.00 186 GLY A CA 1
ATOM 1394 C C . GLY A 1 186 ? -11.528 19.180 -3.400 1.00 70.00 186 GLY A C 1
ATOM 1395 O O . GLY A 1 186 ? -11.066 18.767 -4.462 1.00 70.00 186 GLY A O 1
ATOM 1396 N N . ALA A 1 187 ? -12.626 18.658 -2.842 1.00 66.62 187 ALA A N 1
ATOM 1397 C CA . ALA A 1 187 ? -13.415 17.617 -3.494 1.00 66.62 187 ALA A CA 1
ATOM 1398 C C . ALA A 1 187 ? -13.934 18.105 -4.864 1.00 66.62 187 ALA A C 1
ATOM 1400 O O . ALA A 1 187 ? -14.604 19.136 -4.968 1.00 66.62 187 ALA A O 1
ATOM 1401 N N . ARG A 1 188 ? -13.607 17.373 -5.932 1.00 62.06 188 ARG A N 1
ATOM 1402 C CA . ARG A 1 188 ? -14.074 17.609 -7.309 1.00 62.06 188 ARG A CA 1
ATOM 1403 C C . ARG A 1 188 ? -14.604 16.303 -7.893 1.00 62.06 188 ARG A C 1
ATOM 1405 O O . ARG A 1 188 ? -14.378 15.224 -7.357 1.00 62.06 188 ARG A O 1
ATOM 1412 N N . LYS A 1 189 ? -15.304 16.372 -9.026 1.00 49.19 189 LYS A N 1
ATOM 1413 C CA . LYS A 1 189 ? -15.774 15.173 -9.733 1.00 49.19 189 LYS A CA 1
ATOM 1414 C C . LYS A 1 189 ? -14.564 14.305 -10.124 1.00 49.19 189 LYS A C 1
ATOM 1416 O O . LYS A 1 189 ? -13.770 14.724 -10.958 1.00 49.19 189 LYS A O 1
ATOM 1421 N N . GLY A 1 190 ? -14.416 13.141 -9.487 1.00 55.16 190 GLY A N 1
ATOM 1422 C CA . GLY A 1 190 ? -13.264 12.241 -9.654 1.00 55.16 190 GLY A CA 1
ATOM 1423 C C . GLY A 1 190 ? -12.079 12.488 -8.706 1.00 55.16 190 GLY A C 1
ATOM 1424 O O . GLY A 1 190 ? -11.058 11.828 -8.853 1.00 55.16 190 GLY A O 1
ATOM 1425 N N . HIS A 1 191 ? -12.187 13.410 -7.742 1.00 58.94 191 HIS A N 1
ATOM 1426 C CA . HIS A 1 191 ? -11.158 13.639 -6.725 1.00 58.94 191 HIS A CA 1
ATOM 1427 C C . HIS A 1 191 ? -11.805 13.860 -5.354 1.00 58.94 191 HIS A C 1
ATOM 1429 O O . HIS A 1 191 ? -12.546 14.823 -5.162 1.00 58.94 191 HIS A O 1
ATOM 1435 N N . HIS A 1 192 ? -11.543 12.966 -4.402 1.00 64.94 192 HIS A N 1
ATOM 1436 C CA . HIS A 1 192 ? -12.268 12.915 -3.126 1.00 64.94 192 HIS A CA 1
ATOM 1437 C C . HIS A 1 192 ? -11.843 13.990 -2.109 1.00 64.94 192 HIS A C 1
ATOM 1439 O O . HIS A 1 192 ? -12.506 14.153 -1.087 1.00 64.94 192 HIS A O 1
ATOM 1445 N N . GLY A 1 193 ? -10.835 14.799 -2.451 1.00 70.75 193 GLY A N 1
ATOM 1446 C CA . GLY A 1 193 ? -10.351 15.909 -1.635 1.00 70.75 193 GLY A CA 1
ATOM 1447 C C . GLY A 1 193 ? -9.382 15.467 -0.540 1.00 70.75 193 GLY A C 1
ATOM 1448 O O . GLY A 1 193 ? -9.313 14.295 -0.177 1.00 70.75 193 GLY A O 1
ATOM 1449 N N . ASP A 1 194 ? -8.625 16.427 -0.021 1.00 80.44 194 ASP A N 1
ATOM 1450 C CA . ASP A 1 194 ? -7.749 16.212 1.126 1.00 80.44 194 ASP A CA 1
ATOM 1451 C C . ASP A 1 194 ? -8.555 16.336 2.418 1.00 80.44 194 ASP A C 1
ATOM 1453 O O . ASP A 1 194 ? -9.498 17.130 2.509 1.00 80.44 194 ASP A O 1
ATOM 1457 N N . VAL A 1 195 ? -8.164 15.571 3.434 1.00 83.81 195 VAL A N 1
ATOM 1458 C CA . VAL A 1 195 ? -8.824 15.579 4.739 1.00 83.81 195 VAL A CA 1
ATOM 1459 C C . VAL A 1 195 ? -7.887 16.186 5.770 1.00 83.81 195 VAL A C 1
ATOM 1461 O O . VAL A 1 195 ? -6.737 15.771 5.907 1.00 83.81 195 VAL A O 1
ATOM 1464 N N . ALA A 1 196 ? -8.387 17.172 6.508 1.00 84.06 196 ALA A N 1
ATOM 1465 C CA . ALA A 1 196 ? -7.662 17.843 7.575 1.00 84.06 196 ALA A CA 1
ATOM 1466 C C . ALA A 1 196 ? -8.487 17.851 8.865 1.00 84.06 196 ALA A C 1
ATOM 1468 O O . ALA A 1 196 ? -9.716 17.845 8.845 1.00 84.06 196 ALA A O 1
ATOM 1469 N N . GLY A 1 197 ? -7.801 17.878 10.005 1.00 85.50 197 GLY A N 1
ATOM 1470 C CA . GLY A 1 197 ? -8.437 17.989 11.313 1.00 85.50 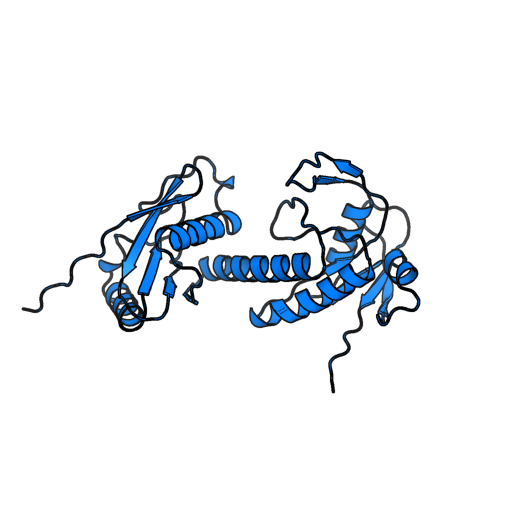197 GLY A CA 1
ATOM 1471 C C . GLY A 1 197 ? -7.779 17.116 12.372 1.00 85.50 197 GLY A C 1
ATOM 1472 O O . GLY A 1 197 ? -6.959 16.241 12.082 1.00 85.50 197 GLY A O 1
ATOM 1473 N N . MET A 1 198 ? -8.170 17.345 13.625 1.00 89.69 198 MET A N 1
ATOM 1474 C CA . MET A 1 198 ? -7.638 16.606 14.774 1.00 89.69 198 MET A CA 1
ATOM 1475 C C . MET A 1 198 ? -7.870 15.098 14.658 1.00 89.69 198 MET A C 1
ATOM 1477 O O . MET A 1 198 ? -7.002 14.326 15.057 1.00 89.69 198 MET A O 1
ATOM 1481 N N . ALA A 1 199 ? -8.984 14.670 14.057 1.00 91.75 199 ALA A N 1
ATOM 1482 C CA . ALA A 1 199 ? -9.300 13.254 13.905 1.00 91.75 199 ALA A CA 1
ATOM 1483 C C . ALA A 1 199 ? -8.263 12.492 13.053 1.00 91.75 199 ALA A C 1
ATOM 1485 O O . ALA A 1 199 ? -7.914 11.360 13.390 1.00 91.75 199 ALA A O 1
ATOM 1486 N N . VAL A 1 200 ? -7.700 13.123 12.013 1.00 89.38 200 VAL A N 1
ATOM 1487 C CA . VAL A 1 200 ? -6.642 12.521 11.177 1.00 89.38 200 VAL A CA 1
ATOM 1488 C C . VAL A 1 200 ? -5.370 12.310 11.999 1.00 89.38 200 VAL A C 1
ATOM 1490 O O . VAL A 1 200 ? -4.770 11.235 11.975 1.00 89.38 200 VAL A O 1
ATOM 1493 N N . HIS A 1 201 ? -4.983 13.318 12.786 1.00 89.69 201 HIS A N 1
ATOM 1494 C CA . HIS A 1 201 ? -3.821 13.220 13.665 1.00 89.69 201 HIS A CA 1
ATOM 1495 C C . HIS A 1 201 ? -4.015 12.158 14.748 1.00 89.69 201 HIS A C 1
ATOM 1497 O O . HIS A 1 201 ? -3.093 11.385 14.995 1.00 89.69 201 HIS A O 1
ATOM 1503 N N . ILE A 1 202 ? -5.201 12.075 15.357 1.00 94.69 202 ILE A N 1
ATOM 1504 C CA . ILE A 1 202 ? -5.516 11.036 16.343 1.00 94.69 202 ILE A CA 1
ATOM 1505 C C . ILE A 1 202 ? -5.404 9.653 15.701 1.00 94.69 202 ILE A C 1
ATOM 1507 O O . ILE A 1 202 ? -4.689 8.816 16.241 1.00 94.69 202 ILE A O 1
ATOM 1511 N N . GLY A 1 203 ? -6.008 9.425 14.529 1.00 94.38 203 GLY A N 1
ATOM 1512 C CA . GLY A 1 203 ? -5.908 8.149 13.808 1.00 94.38 203 GLY A CA 1
ATOM 1513 C C . GLY A 1 203 ? -4.458 7.721 13.557 1.00 94.38 203 GLY A C 1
ATOM 1514 O O . GLY A 1 203 ? -4.076 6.597 13.882 1.00 94.38 203 GLY A O 1
ATOM 1515 N N . ALA A 1 204 ? -3.611 8.649 13.103 1.00 91.88 204 ALA A N 1
ATOM 1516 C CA . ALA A 1 204 ? -2.184 8.391 12.916 1.00 91.88 204 ALA A CA 1
ATOM 1517 C C . ALA A 1 204 ? -1.448 8.064 14.232 1.00 91.88 204 ALA A C 1
ATOM 1519 O O . ALA A 1 204 ? -0.525 7.250 14.241 1.00 91.88 204 ALA A O 1
ATOM 1520 N N . ARG A 1 205 ? -1.838 8.675 15.360 1.00 94.94 205 ARG A N 1
ATOM 1521 C CA . ARG A 1 205 ? -1.259 8.370 16.682 1.00 94.94 205 ARG A CA 1
ATOM 1522 C C . ARG A 1 205 ? -1.743 7.038 17.242 1.00 94.94 205 ARG A C 1
ATOM 1524 O O . ARG A 1 205 ? -0.941 6.343 17.852 1.00 94.94 205 ARG A O 1
ATOM 1531 N N . VAL A 1 206 ? -2.997 6.665 16.993 1.00 97.12 206 VAL A N 1
ATOM 1532 C CA . VAL A 1 206 ? -3.503 5.324 17.308 1.00 97.12 206 VAL A CA 1
ATOM 1533 C C . VAL A 1 206 ? -2.722 4.279 16.509 1.00 97.12 206 VAL A C 1
A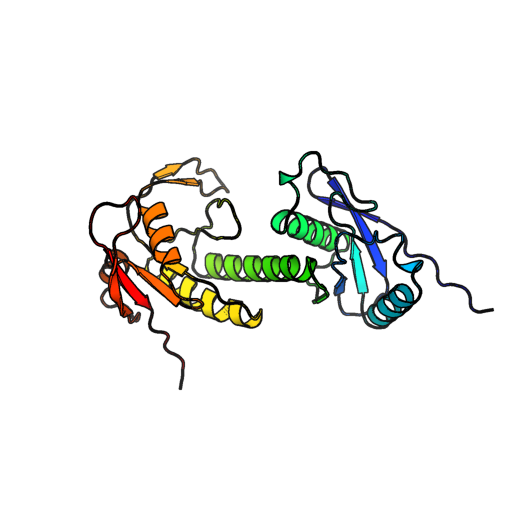TOM 1535 O O . VAL A 1 206 ? -2.202 3.340 17.094 1.00 97.12 206 VAL A O 1
ATOM 1538 N N . MET A 1 207 ? -2.534 4.480 15.200 1.00 95.94 207 MET A N 1
ATOM 1539 C CA . MET A 1 207 ? -1.745 3.571 14.355 1.00 95.94 207 MET A CA 1
ATOM 1540 C C . MET A 1 207 ? -0.304 3.416 14.856 1.00 95.94 207 MET A C 1
ATOM 1542 O O . MET A 1 207 ? 0.238 2.316 14.862 1.00 95.94 207 MET A O 1
ATOM 1546 N N . ALA A 1 208 ? 0.324 4.511 15.290 1.00 93.94 208 ALA A N 1
ATOM 1547 C CA . ALA A 1 208 ? 1.702 4.492 15.776 1.00 93.94 208 ALA A CA 1
ATOM 1548 C C . ALA A 1 208 ? 1.898 3.659 17.058 1.00 93.94 208 ALA A C 1
ATOM 1550 O O . ALA A 1 208 ? 3.028 3.263 17.336 1.00 93.94 208 ALA A O 1
ATOM 1551 N N . LEU A 1 209 ? 0.825 3.416 17.819 1.00 96.31 209 LEU A N 1
ATOM 1552 C CA . LEU A 1 209 ? 0.817 2.595 19.034 1.00 96.31 209 LEU A CA 1
ATOM 1553 C C . LEU A 1 209 ? 0.387 1.142 18.783 1.00 96.31 209 LEU A C 1
ATOM 1555 O O . LEU A 1 209 ? 0.435 0.345 19.713 1.00 96.31 209 LEU A O 1
ATOM 1559 N N . ALA A 1 210 ? -0.058 0.807 17.570 1.00 96.38 210 ALA A N 1
ATOM 1560 C CA . ALA A 1 210 ? -0.424 -0.559 17.220 1.00 96.38 210 ALA A CA 1
ATOM 1561 C C . ALA A 1 210 ? 0.830 -1.432 17.055 1.00 96.38 210 ALA A C 1
ATOM 1563 O O . ALA A 1 210 ? 1.835 -0.990 16.488 1.00 96.38 210 ALA A O 1
ATOM 1564 N N . GLU A 1 211 ? 0.753 -2.680 17.504 1.00 95.50 211 GLU A N 1
ATOM 1565 C CA . GLU A 1 211 ? 1.778 -3.690 17.225 1.00 95.50 211 GLU A CA 1
ATOM 1566 C C . GLU A 1 211 ? 1.716 -4.166 15.756 1.00 95.50 211 GLU A C 1
ATOM 1568 O O . GLU A 1 211 ? 0.679 -4.017 15.096 1.00 95.50 211 GLU A O 1
ATOM 1573 N N . PRO A 1 212 ? 2.800 -4.734 15.190 1.00 94.00 212 PRO A N 1
ATOM 1574 C CA . PRO A 1 212 ? 2.756 -5.357 13.865 1.00 94.00 212 PRO A CA 1
ATOM 1575 C C . PRO A 1 212 ? 1.614 -6.378 13.751 1.00 94.00 212 PRO A C 1
ATOM 1577 O O . PRO A 1 212 ? 1.430 -7.225 14.622 1.00 94.00 212 PRO A O 1
ATOM 1580 N N . GLY A 1 213 ? 0.810 -6.267 12.691 1.00 94.50 213 GLY A N 1
ATOM 1581 C CA . GLY A 1 213 ? -0.352 -7.127 12.474 1.00 94.50 213 GLY A CA 1
ATOM 1582 C C . GLY A 1 213 ? -1.556 -6.803 13.366 1.00 94.50 213 GLY A C 1
ATOM 1583 O O . GLY A 1 213 ? -2.509 -7.581 13.396 1.00 94.50 213 GLY A O 1
ATOM 1584 N N . GLU A 1 214 ? -1.542 -5.683 14.094 1.00 96.44 214 GLU A N 1
ATOM 1585 C CA . GLU A 1 214 ? -2.632 -5.260 14.972 1.00 96.44 214 GLU A CA 1
ATOM 1586 C C . GLU A 1 214 ? -3.485 -4.150 14.337 1.00 96.44 214 GLU A C 1
ATOM 1588 O O . GLU A 1 214 ? -2.987 -3.202 13.718 1.00 96.44 214 GLU A O 1
ATOM 1593 N N . VAL A 1 215 ? -4.801 -4.255 14.542 1.00 98.31 215 VAL A N 1
ATOM 1594 C CA . VAL A 1 215 ? -5.752 -3.164 14.307 1.00 98.31 215 VAL A CA 1
ATOM 1595 C C . VAL A 1 215 ? -6.096 -2.546 15.655 1.00 98.31 215 VAL A C 1
ATOM 1597 O O . VAL A 1 215 ? -6.771 -3.172 16.477 1.00 98.31 215 VAL A O 1
ATOM 1600 N N . LEU A 1 216 ? -5.655 -1.310 15.870 1.00 98.38 216 LEU A N 1
ATOM 1601 C CA . LEU A 1 216 ? -5.920 -0.546 17.081 1.00 98.38 216 LEU A CA 1
ATOM 1602 C C . LEU A 1 216 ? -6.961 0.541 16.806 1.00 98.38 216 LEU A C 1
ATOM 1604 O O . LEU A 1 216 ? -6.911 1.239 15.793 1.00 98.38 216 LEU A O 1
ATOM 1608 N N . VAL A 1 217 ? -7.920 0.702 17.712 1.00 98.44 217 VAL A N 1
ATOM 1609 C CA . VAL A 1 217 ? -9.006 1.678 17.585 1.00 98.44 217 VAL A CA 1
ATOM 1610 C C . VAL A 1 217 ? -9.125 2.542 18.836 1.00 98.44 217 VAL A C 1
ATOM 1612 O O . VAL A 1 217 ? -8.818 2.103 19.947 1.00 98.44 217 VAL A O 1
ATOM 1615 N N . SER A 1 218 ? -9.594 3.779 18.677 1.00 98.25 218 SER A N 1
ATOM 1616 C CA . SER A 1 218 ? -9.934 4.629 19.824 1.00 98.25 218 SER A CA 1
ATOM 1617 C C . SER A 1 218 ? -11.239 4.186 20.497 1.00 98.25 218 SER A C 1
ATOM 1619 O O . SER A 1 218 ? -12.109 3.592 19.854 1.00 98.25 218 SER A O 1
ATOM 1621 N N . SER A 1 219 ? -11.435 4.577 21.760 1.00 97.50 219 SER A N 1
ATOM 1622 C CA . SER A 1 219 ? -12.708 4.436 22.488 1.00 97.50 219 SER A CA 1
ATOM 1623 C C . SER A 1 219 ? -13.921 4.855 21.658 1.00 97.50 219 SER A C 1
ATOM 1625 O O . SER A 1 219 ? -14.867 4.082 21.554 1.00 97.50 219 SER A O 1
ATOM 1627 N N . THR A 1 220 ? -13.843 6.010 20.985 1.00 97.12 220 THR A N 1
ATOM 1628 C CA . THR A 1 220 ? -14.904 6.543 20.118 1.00 97.12 220 THR A CA 1
ATOM 1629 C C . THR A 1 220 ? -15.378 5.543 19.065 1.00 97.12 220 THR A C 1
ATOM 1631 O O . THR A 1 220 ? -16.575 5.347 18.898 1.00 97.12 220 THR A O 1
ATOM 1634 N N . VAL A 1 221 ? -14.455 4.880 18.362 1.00 97.94 221 VAL A N 1
ATOM 1635 C CA . VAL A 1 221 ? -14.802 3.901 17.320 1.00 97.94 221 VAL A CA 1
ATOM 1636 C C . VAL A 1 221 ? -15.485 2.693 17.946 1.00 97.94 221 VAL A C 1
ATOM 1638 O O . VAL A 1 221 ? -16.537 2.274 17.470 1.00 97.94 221 VAL A O 1
ATOM 1641 N N . ARG A 1 222 ? -14.911 2.174 19.038 1.00 97.69 222 ARG A N 1
ATOM 1642 C CA . ARG A 1 222 ? -15.451 1.045 19.803 1.00 97.69 222 ARG A CA 1
ATOM 1643 C C . ARG A 1 222 ? -16.859 1.342 20.329 1.00 97.69 222 ARG A C 1
ATOM 1645 O O . ARG A 1 222 ? -17.714 0.467 20.259 1.00 97.69 222 ARG A O 1
ATOM 1652 N N . ASP A 1 223 ? -17.118 2.571 20.777 1.00 97.50 223 ASP A N 1
ATOM 1653 C CA . ASP A 1 223 ? -18.433 3.000 21.267 1.00 97.50 223 ASP A CA 1
ATOM 1654 C C . ASP A 1 223 ? -19.461 3.110 20.129 1.00 97.50 223 ASP A C 1
ATOM 1656 O O . ASP A 1 223 ? -20.590 2.640 20.282 1.00 97.50 223 ASP A O 1
ATOM 1660 N N . ILE A 1 224 ? -19.073 3.641 18.960 1.00 97.50 224 ILE A N 1
ATOM 1661 C CA . ILE A 1 224 ? -19.967 3.753 17.792 1.00 97.50 224 ILE A CA 1
ATOM 1662 C C . ILE A 1 224 ? -20.435 2.377 17.295 1.00 97.50 224 ILE A C 1
ATOM 1664 O O . ILE A 1 224 ? -21.577 2.236 16.864 1.00 97.50 224 ILE A O 1
ATOM 1668 N N . VAL A 1 225 ? -19.579 1.354 17.356 1.00 96.94 225 VAL A N 1
ATOM 1669 C CA . VAL A 1 225 ? -19.906 0.004 16.860 1.00 96.94 225 VAL A CA 1
ATOM 1670 C C . VAL A 1 225 ? -20.463 -0.931 17.935 1.00 96.94 225 VAL A C 1
ATOM 1672 O O . VAL A 1 225 ? -20.466 -2.153 17.751 1.00 96.94 225 VAL A O 1
ATOM 1675 N N . THR A 1 226 ? -20.946 -0.386 19.053 1.00 94.62 226 THR A N 1
ATOM 1676 C CA . THR A 1 226 ? -21.612 -1.167 20.104 1.00 94.62 226 THR A CA 1
ATOM 1677 C C . THR A 1 226 ? -22.785 -1.960 19.518 1.00 94.62 226 THR A C 1
ATOM 1679 O O . THR A 1 226 ? -23.630 -1.413 18.814 1.00 94.62 226 THR A O 1
ATOM 1682 N N . GLY A 1 227 ? -22.838 -3.267 19.798 1.00 92.00 227 GLY A N 1
ATOM 1683 C CA . GLY A 1 227 ? -23.849 -4.178 19.243 1.00 92.00 227 GLY A CA 1
ATOM 1684 C C . GLY A 1 227 ? -23.506 -4.760 17.865 1.00 92.00 227 GLY A C 1
ATOM 1685 O O . GLY A 1 227 ? -24.267 -5.570 17.341 1.00 92.00 227 GLY A O 1
ATOM 1686 N N . SER A 1 228 ? -22.361 -4.393 17.282 1.00 93.50 228 SER A N 1
ATOM 1687 C CA . SER A 1 228 ? -21.811 -5.091 16.116 1.00 93.50 228 SER A CA 1
ATOM 1688 C C . SER A 1 228 ? -21.137 -6.414 16.508 1.00 93.50 228 SER A C 1
ATOM 1690 O O . SER A 1 228 ? -20.938 -6.713 17.683 1.00 93.50 228 SER A O 1
ATOM 1692 N N . LYS A 1 229 ? -20.733 -7.200 15.504 1.00 92.75 229 LYS A N 1
ATOM 1693 C CA . LYS A 1 229 ? -19.977 -8.451 15.687 1.00 92.75 229 LYS A CA 1
ATOM 1694 C C . LYS A 1 229 ? -18.510 -8.253 16.102 1.00 92.75 229 LYS A C 1
ATOM 1696 O O . LYS A 1 229 ? -17.804 -9.230 16.320 1.00 92.75 229 LYS A O 1
ATOM 1701 N N . HIS A 1 230 ? -18.012 -7.017 16.131 1.00 94.56 230 HIS A N 1
ATOM 1702 C CA . HIS A 1 230 ? -16.598 -6.752 16.388 1.00 94.56 230 HIS A CA 1
ATOM 1703 C C . HIS A 1 230 ? -16.295 -6.822 17.885 1.00 94.56 230 HIS A C 1
ATOM 1705 O O . HIS A 1 230 ? -16.940 -6.149 18.688 1.00 94.56 230 HIS A O 1
ATOM 1711 N N . THR A 1 231 ? -15.284 -7.611 18.246 1.00 96.12 231 THR A N 1
ATOM 1712 C CA . THR A 1 231 ? -14.839 -7.780 19.634 1.00 96.12 231 THR A CA 1
ATOM 1713 C C . THR A 1 231 ? -13.511 -7.068 19.849 1.00 96.12 231 THR A C 1
ATOM 1715 O O . THR A 1 231 ? -12.655 -7.058 18.965 1.00 96.12 231 THR A O 1
ATOM 1718 N N . PHE A 1 232 ? -13.326 -6.486 21.032 1.00 97.44 232 PHE A N 1
ATOM 1719 C CA . PHE A 1 232 ? -12.176 -5.648 21.341 1.00 97.44 232 PHE A CA 1
ATOM 1720 C C . PHE A 1 232 ? -11.522 -6.033 22.668 1.00 97.44 232 PHE A C 1
ATOM 1722 O O . PHE A 1 232 ? -12.213 -6.277 23.656 1.00 97.44 232 PHE A O 1
ATOM 1729 N N . ALA A 1 233 ? -10.191 -6.030 22.697 1.00 97.38 233 ALA A N 1
ATOM 1730 C CA . ALA A 1 233 ? -9.388 -6.158 23.906 1.00 97.38 233 ALA A CA 1
ATOM 1731 C C . ALA A 1 233 ? -8.854 -4.783 24.324 1.00 97.38 233 ALA A C 1
ATOM 1733 O O . ALA A 1 233 ? -8.358 -4.022 23.494 1.00 97.38 233 ALA A O 1
ATOM 1734 N N . GLU A 1 234 ? -8.940 -4.451 25.609 1.00 96.94 234 GLU A N 1
ATOM 1735 C CA . GLU A 1 234 ? -8.447 -3.170 26.121 1.00 96.94 234 GLU A CA 1
ATOM 1736 C C . GLU A 1 234 ? -6.913 -3.081 26.034 1.00 96.94 234 GLU A C 1
ATOM 1738 O O . GLU A 1 234 ? -6.195 -4.044 26.319 1.00 96.94 234 GLU A O 1
ATOM 1743 N N . ARG A 1 235 ? -6.412 -1.912 25.619 1.00 96.62 235 ARG A N 1
ATOM 1744 C CA . ARG A 1 235 ? -4.978 -1.583 25.513 1.00 96.62 235 ARG A CA 1
ATOM 1745 C C . ARG A 1 235 ? -4.566 -0.418 26.418 1.00 96.62 235 ARG A C 1
ATOM 1747 O O . ARG A 1 235 ? -3.459 0.097 26.296 1.00 96.62 235 ARG A O 1
ATOM 1754 N N . GLY A 1 236 ? -5.438 -0.036 27.348 1.00 95.19 236 GLY A N 1
ATOM 1755 C CA . GLY A 1 236 ? -5.185 0.989 28.357 1.00 95.19 236 GLY A CA 1
ATOM 1756 C C . GLY A 1 236 ? -5.307 2.425 27.846 1.00 95.19 236 GLY A C 1
ATOM 1757 O O . GLY A 1 236 ? -5.759 2.679 26.726 1.00 95.19 236 GLY A O 1
ATOM 1758 N N . ASP A 1 237 ? -4.915 3.360 28.714 1.00 96.19 237 ASP A N 1
ATOM 1759 C CA . ASP A 1 237 ? -5.010 4.807 28.506 1.00 96.19 237 ASP A CA 1
ATOM 1760 C C . ASP A 1 237 ? -3.664 5.412 28.091 1.00 96.19 237 ASP A C 1
ATOM 1762 O O . ASP A 1 237 ? -2.682 5.325 28.834 1.00 96.19 237 ASP A O 1
ATOM 1766 N N . HIS A 1 238 ? -3.650 6.118 26.963 1.00 95.62 238 HIS A N 1
ATOM 1767 C CA . HIS A 1 238 ? -2.454 6.688 26.340 1.00 95.62 238 HIS A CA 1
ATOM 1768 C C . HIS A 1 238 ? -2.535 8.209 26.226 1.00 95.62 238 HIS A C 1
ATOM 1770 O O . HIS A 1 238 ? -3.600 8.767 25.960 1.00 95.62 238 HIS A O 1
ATOM 1776 N N . ASP A 1 239 ? -1.392 8.876 26.372 1.00 94.50 239 ASP A N 1
ATOM 1777 C CA . ASP A 1 239 ? -1.239 10.288 26.023 1.00 94.50 239 ASP A CA 1
ATOM 1778 C C . ASP A 1 239 ? -0.767 10.389 24.570 1.00 94.50 239 ASP A C 1
ATOM 1780 O O . ASP A 1 239 ? 0.339 9.972 24.216 1.00 94.50 239 ASP A O 1
ATOM 1784 N N . LEU A 1 240 ? -1.613 10.937 23.697 1.00 93.44 240 LEU A N 1
ATOM 1785 C CA . LEU A 1 240 ? -1.284 11.075 22.281 1.00 93.44 240 LEU A CA 1
ATOM 1786 C C . LEU A 1 240 ? -0.604 12.426 22.049 1.00 93.44 240 LEU A C 1
ATOM 1788 O O . LEU A 1 240 ? -1.170 13.483 22.324 1.00 93.44 240 LEU A O 1
ATOM 1792 N N . LYS A 1 241 ? 0.621 12.413 21.510 1.00 89.69 241 LYS A N 1
ATOM 1793 C CA . LYS A 1 241 ? 1.402 13.638 21.274 1.00 89.69 241 LYS A CA 1
ATOM 1794 C C . LYS A 1 241 ? 0.596 14.678 20.483 1.00 89.69 241 LYS A C 1
ATOM 1796 O O . LYS A 1 241 ? 0.279 14.451 19.313 1.00 89.69 241 LYS A O 1
ATOM 1801 N N . GLY A 1 242 ? 0.377 15.841 21.100 1.00 87.25 242 GLY A N 1
ATOM 1802 C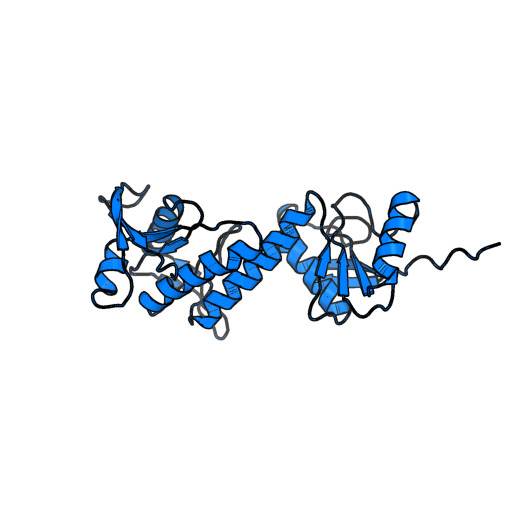 CA . GLY A 1 242 ? -0.323 16.980 20.496 1.00 87.25 242 GLY A CA 1
ATOM 1803 C C . GLY A 1 242 ? -1.851 16.896 20.556 1.00 87.25 242 GLY A C 1
ATOM 1804 O O . GLY A 1 242 ? -2.512 17.749 19.975 1.00 87.25 242 GLY A O 1
ATOM 1805 N N . VAL A 1 243 ? -2.411 15.902 21.249 1.00 90.12 243 VAL A N 1
ATOM 1806 C CA . VAL A 1 243 ? -3.854 15.748 21.447 1.00 90.12 243 VAL A CA 1
ATOM 1807 C C . VAL A 1 243 ? -4.159 15.897 22.941 1.00 90.12 243 VAL A C 1
ATOM 1809 O O . VAL A 1 243 ? -3.570 15.180 23.748 1.00 90.12 243 VAL A O 1
ATOM 1812 N N . PRO A 1 244 ? -5.055 16.814 23.343 1.00 88.00 244 PRO A N 1
ATOM 1813 C CA . PRO A 1 244 ? -5.451 16.948 24.740 1.00 88.00 244 PRO A CA 1
ATOM 1814 C C . PRO A 1 244 ? -6.134 15.687 25.292 1.00 88.00 244 PRO A C 1
ATOM 1816 O O . PRO A 1 244 ? -6.893 15.021 24.587 1.00 88.00 244 PRO A O 1
ATOM 1819 N N . GLY A 1 245 ? -5.924 15.421 26.583 1.00 90.25 245 GLY A N 1
ATOM 1820 C CA . GLY A 1 245 ? -6.594 14.350 27.327 1.00 90.25 245 GLY A CA 1
ATOM 1821 C C . GLY A 1 245 ? -5.937 12.973 27.203 1.00 90.25 245 GLY A C 1
ATOM 1822 O O . GLY A 1 245 ? -5.013 12.772 26.419 1.00 90.25 245 GLY A O 1
ATOM 1823 N N . ARG A 1 246 ? -6.443 12.021 27.999 1.00 92.94 246 ARG A N 1
ATOM 1824 C CA . ARG A 1 246 ? -6.048 10.607 27.939 1.00 92.94 246 ARG A CA 1
ATOM 1825 C C . ARG A 1 246 ? -6.990 9.836 27.030 1.00 92.94 246 ARG A C 1
ATOM 1827 O O . ARG A 1 246 ? -8.207 10.000 27.107 1.00 92.94 246 ARG A O 1
ATOM 1834 N N . TRP A 1 247 ? -6.418 8.973 26.206 1.00 96.56 247 TRP A N 1
ATOM 1835 C CA . TRP A 1 247 ? -7.129 8.254 25.160 1.00 96.56 247 TRP A CA 1
ATOM 1836 C C . TRP A 1 247 ? -7.072 6.760 25.413 1.00 96.56 247 TRP A C 1
ATOM 1838 O O . TRP A 1 247 ? -6.001 6.155 25.392 1.00 96.56 247 TRP A O 1
ATOM 1848 N N . ARG A 1 248 ? -8.242 6.160 25.628 1.00 97.81 248 ARG A N 1
ATOM 1849 C CA . ARG A 1 248 ? -8.356 4.716 25.796 1.00 97.81 248 ARG A CA 1
ATOM 1850 C C . ARG A 1 248 ? -8.370 4.025 24.446 1.00 97.81 248 ARG A C 1
ATOM 1852 O O . ARG A 1 248 ? -9.168 4.391 23.578 1.00 97.81 248 ARG A O 1
ATOM 1859 N N . LEU A 1 249 ? -7.503 3.034 24.287 1.00 98.31 249 LEU A N 1
ATOM 1860 C CA . LEU A 1 249 ? -7.332 2.302 23.037 1.00 98.31 249 LEU A CA 1
ATOM 1861 C C . LEU A 1 249 ? -7.749 0.841 23.185 1.00 98.31 249 LEU A C 1
ATOM 1863 O O . LEU A 1 249 ? -7.720 0.262 24.275 1.00 98.31 249 LEU A O 1
ATOM 1867 N N . TYR A 1 250 ? -8.141 0.256 22.061 1.00 98.50 250 TYR A N 1
ATOM 1868 C CA . TYR A 1 250 ? -8.704 -1.081 21.980 1.00 98.50 250 TYR A CA 1
ATOM 1869 C C . TYR A 1 250 ? -8.150 -1.811 20.764 1.00 98.50 250 TYR A C 1
ATOM 1871 O O . TYR A 1 250 ? -8.203 -1.287 19.655 1.00 98.50 250 TYR A O 1
ATOM 1879 N N . ALA A 1 251 ? -7.645 -3.023 20.953 1.00 98.06 251 ALA A N 1
ATOM 1880 C CA . ALA A 1 251 ? -7.221 -3.882 19.858 1.00 98.06 251 ALA A CA 1
ATOM 1881 C C . ALA A 1 251 ? -8.399 -4.717 19.362 1.00 98.06 251 ALA A C 1
ATOM 1883 O O . ALA A 1 251 ? -9.135 -5.291 20.169 1.00 98.06 251 ALA A O 1
ATOM 1884 N N . LEU A 1 252 ? -8.573 -4.809 18.047 1.00 97.62 252 LEU A N 1
ATOM 1885 C CA . LEU A 1 252 ? -9.541 -5.721 17.450 1.00 97.62 252 LEU A CA 1
ATOM 1886 C C . LEU A 1 252 ? -9.117 -7.171 17.721 1.00 97.62 252 LEU A C 1
ATOM 1888 O O . LEU A 1 252 ? -7.999 -7.576 17.401 1.00 97.62 252 LEU A O 1
ATOM 1892 N N . VAL A 1 253 ? -10.023 -7.972 18.275 1.00 94.38 253 VAL A N 1
ATOM 1893 C CA . VAL A 1 253 ? -9.797 -9.407 18.460 1.00 94.38 253 VAL A CA 1
ATOM 1894 C C . VAL A 1 253 ? -10.103 -10.107 17.142 1.00 94.38 253 VAL A C 1
ATOM 1896 O O . VAL A 1 253 ? -11.234 -10.072 16.660 1.00 94.38 253 VAL A O 1
ATOM 1899 N N . SER A 1 254 ? -9.094 -10.741 16.546 1.00 78.12 254 SER A N 1
ATOM 1900 C CA . SER A 1 254 ? -9.310 -11.577 15.367 1.00 78.12 254 SER A CA 1
ATOM 1901 C C . SER A 1 254 ? -9.998 -12.878 15.773 1.00 78.12 254 SER A C 1
ATOM 1903 O O . SER A 1 254 ? -9.437 -13.653 16.548 1.00 78.12 254 SER A O 1
ATOM 1905 N N . GLU A 1 255 ? -11.167 -13.162 15.201 1.00 63.66 255 GLU A N 1
ATOM 1906 C CA . GLU A 1 255 ? -11.714 -14.520 15.175 1.00 63.66 255 GLU A CA 1
ATOM 1907 C C . GLU A 1 255 ? -10.872 -15.352 14.199 1.00 63.66 255 GLU A C 1
ATOM 1909 O O . GLU A 1 255 ? -11.225 -15.531 13.036 1.00 63.66 255 GLU A O 1
ATOM 1914 N N . HIS A 1 256 ? -9.708 -15.834 14.638 1.00 45.47 256 HIS A N 1
ATOM 1915 C CA . HIS A 1 256 ? -9.076 -16.928 13.910 1.00 45.47 256 HIS A CA 1
ATOM 1916 C C . HIS A 1 256 ? -9.951 -18.167 14.114 1.00 45.47 256 HIS A C 1
ATOM 1918 O O . HIS A 1 256 ? -10.126 -18.647 15.236 1.00 45.47 256 HIS A O 1
ATOM 1924 N N . SER A 1 257 ? -10.538 -18.611 13.001 1.00 30.27 257 SER A N 1
ATOM 1925 C CA . SER A 1 257 ? -11.228 -19.887 12.823 1.00 30.27 257 SER A CA 1
ATOM 1926 C C . SER A 1 257 ? -10.526 -21.018 13.582 1.00 30.27 257 SER A C 1
ATOM 1928 O O . SER A 1 257 ? -9.298 -21.120 13.555 1.00 30.27 257 SER A O 1
ATOM 1930 N N . ARG A 1 258 ? -11.332 -21.854 14.241 1.00 27.95 258 ARG A N 1
ATOM 1931 C CA . ARG A 1 258 ? -10.952 -23.235 14.558 1.00 27.95 258 ARG A CA 1
ATOM 1932 C C . ARG A 1 258 ? -10.713 -24.028 13.280 1.00 27.95 258 ARG A C 1
ATOM 1934 O O . ARG A 1 258 ? -11.372 -23.699 12.270 1.00 27.95 258 ARG A O 1
#

Nearest PDB structures (foldseek):
  1ybt-assembly1_B  TM=9.453E-01  e=1.132E-18  Mycobacterium tuberculosis CDC1551
  1ybu-assembly2_C  TM=9.756E-01  e=2.262E-17  Mycobacterium tuberculosis H37Rv
  8hgw-assembly2_C-2  TM=7.181E-01  e=2.267E-03  Gordonia sp. P8219
  8hgw-assembly1_D  TM=5.191E-01  e=5.874E-04  Gordonia sp. P8219
  8hgv-assembly1_B-2  TM=5.180E-01  e=1.417E-03  Gordonia sp. P8219